Protein AF-A0A3D6DFS8-F1 (afdb_monomer_lite)

Secondary structure (DSSP, 8-state):
----S----HHHHHHHHHTTSTTPPPPPPEEEEEE-S--HHHHHHTTTSEEE-TT-EEEEEEETTEEEEEEEESSEEETTEEESEEEEEEEESSS-EEEEEEEEEEEETTTEEEEEEEEEEEEETTTEEEEEEEE-SSS-EEEEEEEEEETTTEEEEEEEEEEEEETTEEEE--GGG---EEEETTEEEEEEE-

Foldseek 3Di:
DPDDDPDCDPVNVVVQVVQPPPPHDHDDKDKDKDFAQQFVVVCVVCVNQWTFGGGWMWMWTDDPQKIKIWTWTAWTGHHQKTFRIKIKIWMDGPFWTKIKIKTAFIQGPPFGTWGIKIWIKTGHPADWMKIWIWTRGQKTWTWIWIWDADPQRKIKIWTPWIWTDHDPDIDIDDSVPTWIWIDHDPDPVRTDID

Structure (mmCIF, N/CA/C/O backbone):
data_AF-A0A3D6DFS8-F1
#
_entry.id   AF-A0A3D6DFS8-F1
#
loop_
_atom_site.group_PDB
_atom_site.id
_atom_site.type_symbol
_atom_site.label_atom_id
_atom_site.label_alt_id
_atom_site.label_comp_id
_atom_site.label_asym_id
_atom_site.label_entity_id
_atom_site.label_seq_id
_atom_site.pdbx_PDB_ins_code
_atom_site.Cartn_x
_atom_site.Cartn_y
_atom_site.Cartn_z
_atom_site.occupancy
_atom_site.B_iso_or_equiv
_atom_site.auth_seq_id
_atom_site.auth_comp_id
_atom_site.auth_asym_id
_atom_site.auth_atom_id
_atom_site.pdbx_PDB_model_num
ATOM 1 N N . ALA A 1 1 ? -21.427 13.107 -18.248 1.00 34.62 1 ALA A N 1
ATOM 2 C CA . ALA A 1 1 ? -21.384 12.404 -16.955 1.00 34.62 1 ALA A CA 1
ATOM 3 C C . ALA A 1 1 ? -22.633 12.785 -16.174 1.00 34.62 1 ALA A C 1
ATOM 5 O O . ALA A 1 1 ? -22.788 13.953 -15.845 1.00 34.62 1 ALA A O 1
ATOM 6 N N . LEU A 1 2 ? -23.563 11.851 -15.970 1.00 22.78 2 LEU A N 1
ATOM 7 C CA . LEU A 1 2 ? -24.643 12.029 -14.998 1.00 22.78 2 LEU A CA 1
ATOM 8 C C . LEU A 1 2 ? -24.095 11.509 -13.673 1.00 22.78 2 LEU A C 1
ATOM 10 O O . LEU A 1 2 ? -23.904 10.311 -13.496 1.00 22.78 2 LEU A O 1
ATOM 14 N N . VAL A 1 3 ? -23.721 12.449 -12.813 1.00 27.77 3 VAL A N 1
ATOM 15 C CA . VAL A 1 3 ? -23.201 12.193 -11.474 1.00 27.77 3 VAL A CA 1
ATOM 16 C C . VAL A 1 3 ? -24.408 12.003 -10.562 1.00 27.77 3 VAL A C 1
ATOM 18 O O . VAL A 1 3 ? -25.185 12.935 -10.380 1.00 27.77 3 VAL A O 1
ATOM 21 N N . SER A 1 4 ? -24.577 10.816 -9.986 1.00 30.09 4 SER A N 1
ATOM 22 C CA . SER A 1 4 ? -25.431 10.639 -8.810 1.00 30.09 4 SER A CA 1
ATOM 23 C C . SER A 1 4 ? -24.622 9.952 -7.719 1.00 30.09 4 SER A C 1
ATOM 25 O O . SER A 1 4 ? -24.627 8.734 -7.570 1.00 30.09 4 SER A O 1
ATOM 27 N N . GLY A 1 5 ? -23.880 10.768 -6.987 1.00 32.84 5 GLY A N 1
ATOM 28 C CA . GLY A 1 5 ? -23.214 10.417 -5.746 1.00 32.84 5 GLY A CA 1
ATOM 29 C C . GLY A 1 5 ? -23.020 11.721 -4.995 1.00 32.84 5 GLY A C 1
ATOM 30 O O . GLY A 1 5 ? -22.496 12.681 -5.561 1.00 32.84 5 GLY A O 1
ATOM 31 N N . GLU A 1 6 ? -23.535 11.802 -3.774 1.00 30.48 6 GLU A N 1
ATOM 32 C CA . GLU A 1 6 ? -23.344 12.976 -2.931 1.00 30.48 6 GLU A CA 1
ATOM 33 C C . GLU A 1 6 ? -21.838 13.089 -2.649 1.00 30.48 6 GLU A C 1
ATOM 35 O O . GLU A 1 6 ? -21.235 12.181 -2.075 1.00 30.48 6 GLU A O 1
ATOM 40 N N . ILE A 1 7 ? -21.198 14.161 -3.125 1.00 38.09 7 ILE A N 1
ATOM 41 C CA . ILE A 1 7 ? -19.806 14.456 -2.773 1.00 38.09 7 ILE A CA 1
ATOM 42 C C . ILE A 1 7 ? -19.775 14.577 -1.249 1.00 38.09 7 ILE A C 1
ATOM 44 O O . ILE A 1 7 ? -20.514 15.391 -0.694 1.00 38.09 7 ILE A O 1
ATOM 48 N N . ILE A 1 8 ? -18.955 13.770 -0.568 1.00 44.50 8 ILE A N 1
ATOM 49 C CA . ILE A 1 8 ? -18.779 13.878 0.884 1.00 44.50 8 ILE A CA 1
ATOM 50 C C . ILE A 1 8 ? -18.169 15.253 1.159 1.00 44.50 8 ILE A C 1
ATOM 52 O O . ILE A 1 8 ? -16.975 15.479 0.981 1.00 44.50 8 ILE A O 1
ATOM 56 N N . THR A 1 9 ? -19.011 16.201 1.550 1.00 43.81 9 THR A N 1
ATOM 57 C CA . THR A 1 9 ? -18.589 17.551 1.903 1.00 43.81 9 THR A CA 1
ATOM 58 C C . THR A 1 9 ? -18.006 17.565 3.314 1.00 43.81 9 THR A C 1
ATOM 60 O O . THR A 1 9 ? -18.301 16.711 4.155 1.00 43.81 9 THR A O 1
ATOM 63 N N . GLU A 1 10 ? -17.235 18.606 3.628 1.00 42.94 10 GLU A N 1
ATOM 64 C CA . GLU A 1 10 ? -16.769 18.871 4.995 1.00 42.94 10 GLU A CA 1
ATOM 65 C C . GLU A 1 10 ? -17.942 18.949 5.997 1.00 42.94 10 GLU A C 1
ATOM 67 O O . GLU A 1 10 ? -17.813 18.562 7.159 1.00 42.94 10 GLU A O 1
ATOM 72 N N . SER A 1 11 ? -19.121 19.391 5.543 1.00 48.00 11 SER A N 1
ATOM 73 C CA . SER A 1 11 ? -20.344 19.409 6.349 1.00 48.00 11 SER A CA 1
ATOM 74 C C . SER A 1 11 ? -20.909 18.008 6.609 1.00 48.00 11 SER A C 1
ATOM 76 O O . SER A 1 11 ? -21.358 17.747 7.726 1.00 48.00 11 SER A O 1
ATOM 78 N N . THR A 1 12 ? -20.838 17.087 5.645 1.00 47.00 12 THR A N 1
ATOM 79 C CA . THR A 1 12 ? -21.205 15.672 5.829 1.00 47.00 12 THR A CA 1
ATOM 80 C C . THR A 1 12 ? -20.237 14.973 6.785 1.00 47.00 12 THR A C 1
ATOM 82 O O . THR A 1 12 ? -20.675 14.335 7.742 1.00 47.00 12 THR A O 1
ATOM 85 N N . ALA A 1 13 ? -18.929 15.203 6.633 1.00 48.38 13 ALA A N 1
ATOM 86 C CA . ALA A 1 13 ? -17.912 14.683 7.548 1.00 48.38 13 ALA A CA 1
ATOM 87 C C . ALA A 1 13 ? -18.080 15.216 8.988 1.00 48.38 13 ALA A C 1
ATOM 89 O O . ALA A 1 13 ? -17.961 14.460 9.955 1.00 48.38 13 ALA A O 1
ATOM 90 N N . LYS A 1 14 ? -18.415 16.506 9.156 1.00 51.50 14 LYS A N 1
ATOM 91 C CA . LYS A 1 14 ? -18.719 17.099 10.473 1.00 51.50 14 LYS A CA 1
ATOM 92 C C . LYS A 1 14 ? -19.973 16.501 11.108 1.00 51.50 14 LYS A C 1
ATOM 94 O O . LYS A 1 14 ? -19.965 16.262 12.311 1.00 51.50 14 LYS A O 1
ATOM 99 N N . LYS A 1 15 ? -21.022 16.214 10.329 1.00 51.78 15 LYS A N 1
ATOM 100 C CA . LYS A 1 15 ? -22.233 15.537 10.830 1.00 51.78 15 LYS A CA 1
ATOM 101 C C . LYS A 1 15 ? -21.940 14.116 11.311 1.00 51.78 15 LYS A C 1
ATOM 103 O O . LYS A 1 15 ? -22.442 13.734 12.361 1.00 51.78 15 LYS A O 1
ATOM 108 N N . TRP A 1 16 ? -21.096 13.367 10.601 1.00 51.28 16 TRP A N 1
ATOM 109 C CA . TRP A 1 16 ? -20.681 12.026 11.031 1.00 51.28 16 TRP A CA 1
ATOM 110 C C . TRP A 1 16 ? -19.881 12.057 12.337 1.00 51.28 16 TRP A C 1
ATOM 112 O O . TRP A 1 16 ? -20.141 11.253 13.226 1.00 51.28 16 TRP A O 1
ATOM 122 N N . ARG A 1 17 ? -18.979 13.035 12.501 1.00 52.38 17 ARG A N 1
ATOM 123 C CA . ARG A 1 17 ? -18.252 13.246 13.768 1.00 52.38 17 ARG A CA 1
ATOM 124 C C . ARG A 1 17 ? -19.172 13.699 14.907 1.00 52.38 17 ARG A C 1
ATOM 126 O O . ARG A 1 17 ? -19.013 13.249 16.034 1.00 52.38 17 ARG A O 1
ATOM 133 N N . ALA A 1 18 ? -20.154 14.555 14.624 1.00 52.38 18 ALA A N 1
ATOM 134 C CA . ALA A 1 18 ? -21.118 15.037 15.616 1.00 52.38 18 ALA A CA 1
ATOM 135 C C . ALA A 1 18 ? -22.146 13.966 16.044 1.00 52.38 18 ALA A C 1
ATOM 137 O O . ALA A 1 18 ? -22.690 14.046 17.142 1.00 52.38 18 ALA A O 1
ATOM 138 N N . GLY A 1 19 ? -22.389 12.952 15.205 1.00 45.00 19 GLY A N 1
ATOM 139 C CA . GLY A 1 19 ? -23.276 11.819 15.486 1.00 45.00 19 GLY A CA 1
ATOM 140 C C . GLY A 1 19 ? -22.724 10.788 16.477 1.00 45.00 19 GLY A C 1
ATOM 141 O O . GLY A 1 19 ? -23.438 9.859 16.827 1.00 45.00 19 GLY A O 1
ATOM 142 N N . GLN A 1 20 ? -21.491 10.939 16.976 1.00 48.28 20 GLN A N 1
ATOM 143 C CA . GLN A 1 20 ? -20.936 10.064 18.023 1.00 48.28 20 GLN A CA 1
ATOM 144 C C . GLN A 1 20 ? -21.494 10.344 19.435 1.00 48.28 20 GLN A C 1
ATOM 146 O O . GLN A 1 20 ? -21.078 9.705 20.401 1.00 48.28 20 GLN A O 1
ATOM 151 N N . ALA A 1 21 ? -22.458 11.259 19.582 1.00 43.84 21 ALA A N 1
ATOM 152 C CA . ALA A 1 21 ? -23.229 11.377 20.814 1.00 43.84 21 ALA A CA 1
ATOM 153 C C . ALA A 1 21 ? -24.128 10.137 20.991 1.00 43.84 21 ALA A C 1
ATOM 155 O O . ALA A 1 21 ? -24.941 9.806 20.127 1.00 43.84 21 ALA A O 1
ATOM 156 N N . VAL A 1 22 ? -23.941 9.449 22.120 1.00 44.16 22 VAL A N 1
ATOM 157 C CA . VAL A 1 22 ? -24.593 8.193 22.526 1.00 44.16 22 VAL A CA 1
ATOM 158 C C . VAL A 1 22 ? -26.083 8.171 22.150 1.00 44.16 22 VAL A C 1
ATOM 160 O O . VAL A 1 22 ? -26.881 8.913 22.717 1.00 44.16 22 VAL A O 1
ATOM 163 N N . GLY A 1 23 ? -26.447 7.301 21.200 1.00 43.88 23 GLY A N 1
ATOM 164 C CA . GLY A 1 23 ? -27.837 7.027 20.805 1.00 43.88 23 GLY A CA 1
ATOM 165 C C . GLY A 1 23 ? -28.210 7.343 19.351 1.00 43.88 23 GLY A C 1
ATOM 166 O O . GLY A 1 23 ? -29.325 7.019 18.947 1.00 43.88 23 GLY A O 1
ATOM 167 N N . ALA A 1 24 ? -27.323 7.930 18.544 1.00 46.00 24 ALA A N 1
ATOM 168 C CA . ALA A 1 24 ? -27.599 8.138 17.123 1.00 46.00 24 ALA A CA 1
ATOM 169 C C . ALA A 1 24 ? -27.434 6.833 16.324 1.00 46.00 24 ALA A C 1
ATOM 171 O O . ALA A 1 24 ? -26.449 6.110 16.487 1.00 46.00 24 ALA A O 1
ATOM 172 N N . HIS A 1 25 ? -28.399 6.536 15.448 1.00 50.16 25 HIS A N 1
ATOM 173 C CA . HIS A 1 25 ? -28.273 5.482 14.443 1.00 50.16 25 HIS A CA 1
ATOM 174 C C . HIS A 1 25 ? -26.934 5.641 13.709 1.00 50.16 25 HIS A C 1
ATOM 176 O O . HIS A 1 25 ? -26.602 6.746 13.273 1.00 50.16 25 HIS A O 1
ATOM 182 N N . GLY A 1 26 ? -26.157 4.555 13.609 1.00 55.47 26 GLY A N 1
ATOM 183 C CA . GLY A 1 26 ? -24.920 4.547 12.826 1.00 55.47 26 GLY A CA 1
ATOM 184 C C . GLY A 1 26 ? -25.172 5.036 11.392 1.00 55.47 26 GLY A C 1
ATOM 185 O O . GLY A 1 26 ? -26.329 5.057 10.958 1.00 55.47 26 GLY A O 1
ATOM 186 N N . PRO A 1 27 ? -24.125 5.460 10.659 1.00 62.75 27 PRO A N 1
ATOM 187 C CA . PRO A 1 27 ? -24.297 5.936 9.291 1.00 62.75 27 PRO A CA 1
ATOM 188 C C . PRO A 1 27 ? -25.122 4.922 8.491 1.00 62.75 27 PRO A C 1
ATOM 190 O O . PRO A 1 27 ? -24.890 3.719 8.601 1.00 62.75 27 PRO A O 1
ATOM 193 N N . SER A 1 28 ? -26.120 5.390 7.738 1.00 76.94 28 SER A N 1
ATOM 194 C CA . SER A 1 28 ? -26.949 4.495 6.931 1.00 76.94 28 SER A CA 1
ATOM 195 C C . SER A 1 28 ? -26.095 3.740 5.917 1.00 76.94 28 SER A C 1
ATOM 197 O O . SER A 1 28 ? -25.009 4.178 5.534 1.00 76.94 28 SER A O 1
ATOM 199 N N . ASP A 1 29 ? -26.588 2.592 5.471 1.00 88.38 29 ASP A N 1
ATOM 200 C CA . ASP A 1 29 ? -25.929 1.821 4.428 1.00 88.38 29 ASP A CA 1
ATOM 201 C C . ASP A 1 29 ? -25.828 2.630 3.130 1.00 88.38 29 ASP A C 1
ATOM 203 O O . ASP A 1 29 ? -26.817 3.184 2.645 1.00 88.38 29 ASP A O 1
ATOM 207 N N . TRP A 1 30 ? -24.633 2.680 2.541 1.00 87.69 30 TRP A N 1
ATOM 208 C CA . TRP A 1 30 ? -24.397 3.389 1.283 1.00 87.69 30 TRP A CA 1
ATOM 209 C C . TRP A 1 30 ? -23.356 2.695 0.406 1.00 87.69 30 TRP A C 1
ATOM 211 O O . TRP A 1 30 ? -22.568 1.863 0.859 1.00 87.69 30 TRP A O 1
ATOM 221 N N . THR A 1 31 ? -23.382 2.994 -0.888 1.00 88.75 31 THR A N 1
ATOM 222 C CA . THR A 1 31 ? -22.384 2.522 -1.850 1.00 88.75 31 THR A CA 1
ATOM 223 C C . THR A 1 31 ? -22.006 3.675 -2.758 1.00 88.75 31 THR A C 1
ATOM 225 O O . THR A 1 31 ? -22.879 4.305 -3.350 1.00 88.75 31 THR A O 1
ATOM 228 N N . ALA A 1 32 ? -20.711 3.937 -2.861 1.00 87.88 32 ALA A N 1
ATOM 229 C CA . ALA A 1 32 ? -20.134 4.834 -3.840 1.00 87.88 32 ALA A CA 1
ATOM 230 C C . ALA A 1 32 ? -19.399 3.976 -4.870 1.00 87.88 32 ALA A C 1
ATOM 232 O O . ALA A 1 32 ? -18.573 3.143 -4.504 1.00 87.88 32 ALA A O 1
ATOM 233 N N . ASN A 1 33 ? -19.741 4.137 -6.143 1.00 90.00 33 ASN A N 1
ATOM 234 C CA . ASN A 1 33 ? -19.192 3.338 -7.228 1.00 90.00 33 ASN A CA 1
ATOM 235 C C . ASN A 1 33 ? -18.889 4.264 -8.408 1.00 90.00 33 ASN A C 1
ATOM 237 O O . ASN A 1 33 ? -19.774 4.955 -8.917 1.00 90.00 33 ASN A O 1
ATOM 241 N N . PHE A 1 34 ? -17.624 4.294 -8.805 1.00 86.00 34 PHE A N 1
ATOM 242 C CA . PHE A 1 34 ? -17.094 5.159 -9.840 1.00 86.00 34 PHE A CA 1
ATOM 243 C C . PHE A 1 34 ? -16.371 4.309 -10.870 1.00 86.00 34 PHE A C 1
ATOM 245 O O . PHE A 1 34 ? -15.578 3.440 -10.530 1.00 86.00 34 PHE A O 1
ATOM 252 N N . THR A 1 35 ? -16.627 4.577 -12.145 1.00 88.25 35 THR A N 1
ATOM 253 C CA . THR A 1 35 ? -15.888 3.960 -13.246 1.00 88.25 35 THR A CA 1
ATOM 254 C C . THR A 1 35 ? -15.415 5.053 -14.185 1.00 88.25 35 THR A C 1
ATOM 256 O O . THR A 1 35 ? -16.195 5.913 -14.602 1.00 88.25 35 THR A O 1
ATOM 259 N N . VAL A 1 36 ? -14.135 5.021 -14.524 1.00 84.75 36 VAL A N 1
ATOM 260 C CA . VAL A 1 36 ? -13.505 5.955 -15.449 1.00 84.75 36 VAL A CA 1
ATOM 261 C C . VAL A 1 36 ? -13.811 5.493 -16.859 1.00 84.75 36 VAL A C 1
ATOM 263 O O . VAL A 1 36 ? -13.365 4.439 -17.293 1.00 84.75 36 VAL A O 1
ATOM 266 N N . TRP A 1 37 ? -14.608 6.262 -17.592 1.00 79.06 37 TRP A N 1
ATOM 267 C CA . TRP A 1 37 ? -14.936 5.923 -18.982 1.00 79.06 37 TRP A CA 1
ATOM 268 C C . TRP A 1 37 ? -13.935 6.542 -19.959 1.00 79.06 37 TRP A C 1
ATOM 270 O O . TRP A 1 37 ? -13.667 5.977 -21.014 1.00 79.06 37 TRP A O 1
ATOM 280 N N . ARG A 1 38 ? -13.384 7.701 -19.588 1.00 78.50 38 ARG A N 1
ATOM 281 C CA . ARG A 1 38 ? -12.335 8.464 -20.274 1.00 78.50 38 ARG A CA 1
ATOM 282 C C . ARG A 1 38 ? -11.526 9.215 -19.219 1.00 78.50 38 ARG A C 1
ATOM 284 O O . ARG A 1 38 ? -12.115 9.649 -18.229 1.00 78.50 38 ARG A O 1
ATOM 291 N N . ASP A 1 39 ? -10.227 9.382 -19.441 1.00 71.88 39 ASP A N 1
ATOM 292 C CA . ASP A 1 39 ? -9.307 9.986 -18.464 1.00 71.88 39 ASP A CA 1
ATOM 293 C C . ASP A 1 39 ? -8.764 11.364 -18.867 1.00 71.88 39 ASP A C 1
ATOM 295 O O . ASP A 1 39 ? -7.971 11.968 -18.145 1.00 71.88 39 ASP A O 1
ATOM 299 N N . ASP A 1 40 ? -9.259 11.899 -19.983 1.00 67.19 40 ASP A N 1
ATOM 300 C CA . ASP A 1 40 ? -8.720 13.092 -20.626 1.00 67.19 40 ASP A CA 1
ATOM 301 C C . ASP A 1 40 ? -8.801 14.348 -19.753 1.00 67.19 40 ASP A C 1
ATOM 303 O O . ASP A 1 40 ? -8.064 15.301 -19.980 1.00 67.19 40 ASP A O 1
ATOM 307 N N . LEU A 1 41 ? -9.681 14.379 -18.751 1.00 65.62 41 LEU A N 1
ATOM 308 C CA . LEU A 1 41 ? -9.728 15.467 -17.775 1.00 65.62 41 LEU A CA 1
ATOM 309 C C . LEU A 1 41 ? -8.633 15.346 -16.712 1.00 65.62 41 LEU A C 1
ATOM 311 O O . LEU A 1 41 ? -8.005 16.352 -16.391 1.00 65.62 41 LEU A O 1
ATOM 315 N N . LEU A 1 42 ? -8.396 14.145 -16.176 1.00 70.88 42 LEU A N 1
ATOM 316 C CA . LEU A 1 42 ? -7.394 13.934 -15.130 1.00 70.88 42 LEU A CA 1
ATOM 317 C C . LEU A 1 42 ? -5.995 14.228 -15.676 1.00 70.88 42 LEU A C 1
ATOM 319 O O . LEU A 1 42 ? -5.251 14.987 -15.061 1.00 70.88 42 LEU A O 1
ATOM 323 N N . GLU A 1 43 ? -5.697 13.709 -16.867 1.00 70.50 43 GLU A N 1
ATOM 324 C CA . GLU A 1 43 ? -4.432 13.944 -17.562 1.00 70.50 43 GLU A CA 1
ATOM 325 C C . GLU A 1 43 ? -4.200 15.440 -17.844 1.00 70.50 43 GLU A C 1
ATOM 327 O O . GLU A 1 43 ? -3.107 15.969 -17.639 1.00 70.50 43 GLU A O 1
ATOM 332 N N . ARG A 1 44 ? -5.245 16.167 -18.264 1.00 71.69 44 ARG A N 1
ATOM 333 C CA . ARG A 1 44 ? -5.147 17.611 -18.533 1.00 71.69 44 ARG A CA 1
ATOM 334 C C . ARG A 1 44 ? -4.898 18.428 -17.273 1.00 71.69 44 ARG A C 1
ATOM 336 O O . ARG A 1 44 ? -4.051 19.315 -17.295 1.00 71.69 44 ARG A O 1
ATOM 343 N N . TYR A 1 45 ? -5.630 18.163 -16.190 1.00 77.69 45 TYR A N 1
ATOM 344 C CA . TYR A 1 45 ? -5.448 18.898 -14.933 1.00 77.69 45 TYR A CA 1
ATOM 345 C C . TYR A 1 45 ? -4.109 18.580 -14.267 1.00 77.69 45 TYR A C 1
ATOM 347 O O . TYR A 1 45 ? -3.528 19.450 -13.617 1.00 77.69 45 TYR A O 1
ATOM 355 N N . SER A 1 46 ? -3.605 17.360 -14.449 1.00 78.25 46 SER A N 1
ATOM 356 C CA . SER A 1 46 ? -2.317 16.939 -13.908 1.00 78.25 46 SER A CA 1
ATOM 357 C C . SER A 1 46 ? -1.121 17.389 -14.753 1.00 78.25 46 SER A C 1
ATOM 359 O O . SER A 1 46 ? 0.010 17.147 -14.348 1.00 78.25 46 SER A O 1
ATOM 361 N N . HIS A 1 47 ? -1.327 18.046 -15.902 1.00 82.31 47 HIS A N 1
ATOM 362 C CA . HIS A 1 47 ? -0.264 18.355 -16.872 1.00 82.31 47 HIS A CA 1
ATOM 363 C C . HIS A 1 47 ? 0.526 17.099 -17.287 1.00 82.31 47 HIS A C 1
ATOM 365 O O . HIS A 1 47 ? 1.758 17.100 -17.304 1.00 82.31 47 HIS A O 1
ATOM 371 N N . SER A 1 48 ? -0.197 16.010 -17.574 1.00 77.94 48 SER A N 1
ATOM 372 C CA . SER A 1 48 ? 0.348 14.691 -17.928 1.00 77.94 48 SER A CA 1
ATOM 373 C C . SER A 1 48 ? 1.227 14.049 -16.848 1.00 77.94 48 SER A C 1
ATOM 375 O O . SER A 1 48 ? 1.906 13.066 -17.126 1.00 77.94 48 SER A O 1
ATOM 377 N N . GLN A 1 49 ? 1.207 14.562 -15.614 1.00 82.56 49 GLN A N 1
ATOM 378 C CA . GLN A 1 49 ? 1.903 13.930 -14.494 1.00 82.56 49 GLN A CA 1
ATOM 379 C C . GLN A 1 49 ? 1.126 12.726 -13.975 1.00 82.56 49 GLN A C 1
ATOM 381 O O . GLN A 1 49 ? 1.736 11.742 -13.571 1.00 82.56 49 GLN A O 1
ATOM 386 N N . TRP A 1 50 ? -0.209 12.806 -13.965 1.00 86.19 50 TRP A N 1
ATOM 387 C CA . TRP A 1 50 ? -1.080 11.777 -13.403 1.00 86.19 50 TRP A CA 1
ATOM 388 C C . TRP A 1 50 ? -2.161 11.360 -14.394 1.00 86.19 50 TRP A C 1
ATOM 390 O O . TRP A 1 50 ? -2.881 12.212 -14.923 1.00 86.19 50 TRP A O 1
ATOM 400 N N . SER A 1 51 ? -2.332 10.060 -14.592 1.00 85.19 51 SER A N 1
ATOM 401 C CA . SER A 1 51 ? -3.451 9.518 -15.358 1.00 85.19 51 SER A CA 1
ATOM 402 C C . SER A 1 51 ? -3.880 8.151 -14.828 1.00 85.19 51 SER A C 1
ATOM 404 O O . SER A 1 51 ? -3.095 7.425 -14.215 1.00 85.19 51 SER A O 1
ATOM 406 N N . ILE A 1 52 ? -5.158 7.825 -15.033 1.00 87.12 52 ILE A N 1
ATOM 407 C CA . ILE A 1 52 ? -5.707 6.489 -14.799 1.00 87.12 52 ILE A CA 1
ATOM 408 C C . ILE A 1 52 ? -6.526 6.104 -16.016 1.00 87.12 52 ILE A C 1
ATOM 410 O O . ILE A 1 52 ? -7.426 6.843 -16.394 1.00 87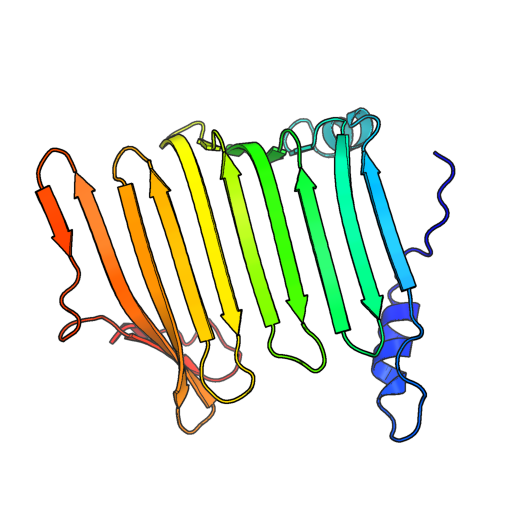.12 52 ILE A O 1
ATOM 414 N N . GLY A 1 53 ? -6.249 4.968 -16.637 1.00 84.94 53 GLY A N 1
ATOM 415 C CA . GLY A 1 53 ? -6.896 4.648 -17.901 1.00 84.94 53 GLY A CA 1
ATOM 416 C C . GLY A 1 53 ? -8.389 4.353 -17.785 1.00 84.94 53 GLY A C 1
ATOM 417 O O . GLY A 1 53 ? -8.956 4.105 -16.712 1.00 84.94 53 GLY A O 1
ATOM 418 N N . SER A 1 54 ? -9.045 4.367 -18.943 1.00 84.88 54 SER A N 1
ATOM 419 C CA . SER A 1 54 ? -10.442 3.959 -19.072 1.00 84.88 54 SER A CA 1
ATOM 420 C C . SER A 1 54 ? -10.646 2.520 -18.597 1.00 84.88 54 SER A C 1
ATOM 422 O O . SER A 1 54 ? -9.861 1.637 -18.933 1.00 84.88 54 SER A O 1
ATOM 424 N N . GLY A 1 55 ? -11.741 2.273 -17.888 1.00 83.88 55 GLY A N 1
ATOM 425 C CA . GLY A 1 55 ? -12.028 0.999 -17.237 1.00 83.88 55 GLY A CA 1
ATOM 426 C C . GLY A 1 55 ? -11.588 0.955 -15.775 1.00 83.88 55 GLY A C 1
ATOM 427 O O . GLY A 1 55 ? -12.034 0.060 -15.065 1.00 83.88 55 GLY A O 1
ATOM 428 N N . SER A 1 56 ? -10.802 1.936 -15.307 1.00 89.44 56 SER A N 1
ATOM 429 C CA . SER A 1 56 ? -10.481 2.067 -13.883 1.00 89.44 56 SER A CA 1
ATOM 430 C C . SER A 1 56 ? -11.750 2.222 -13.044 1.00 89.44 56 SER A C 1
ATOM 432 O O . SER A 1 56 ? -12.700 2.899 -13.447 1.00 89.44 56 SER A O 1
ATOM 434 N N . HIS A 1 57 ? -11.764 1.615 -11.868 1.00 91.50 57 HIS A N 1
ATOM 435 C CA . HIS A 1 57 ? -12.935 1.452 -11.031 1.00 91.50 57 HIS A CA 1
ATOM 436 C C . HIS A 1 57 ? -12.606 1.724 -9.564 1.00 91.50 57 HIS A C 1
ATOM 438 O O . HIS A 1 57 ? -11.580 1.289 -9.053 1.00 91.50 57 HIS A O 1
ATOM 444 N N . VAL A 1 58 ? -13.495 2.434 -8.877 1.00 90.44 58 VAL A N 1
ATOM 445 C CA . VAL A 1 58 ? -13.413 2.663 -7.435 1.00 90.44 58 VAL A CA 1
ATOM 446 C C . VAL A 1 58 ? -14.766 2.363 -6.824 1.00 90.44 58 VAL A C 1
ATOM 448 O O . VAL A 1 58 ? -15.772 2.969 -7.190 1.00 90.44 58 VAL A O 1
ATOM 451 N N . GLU A 1 59 ? -14.784 1.467 -5.852 1.00 91.31 59 GLU A N 1
ATOM 452 C CA . GLU A 1 59 ? -15.964 1.122 -5.086 1.00 91.31 59 GLU A CA 1
ATOM 453 C C . GLU A 1 59 ? -15.684 1.264 -3.595 1.00 91.31 59 GLU A C 1
ATOM 455 O O . GLU A 1 59 ? -14.666 0.801 -3.089 1.00 91.31 59 GLU A O 1
ATOM 460 N N . VAL A 1 60 ? -16.617 1.884 -2.880 1.00 91.31 60 VAL A N 1
ATOM 461 C CA . VAL A 1 60 ? -16.635 1.918 -1.422 1.00 91.31 60 VAL A CA 1
ATOM 462 C C . VAL A 1 60 ? -18.050 1.605 -0.959 1.00 91.31 60 VAL A C 1
ATOM 464 O O . VAL A 1 60 ? -19.025 2.183 -1.445 1.00 91.31 60 VAL A O 1
ATOM 467 N N . LYS A 1 61 ? -18.185 0.674 -0.023 1.00 89.44 61 LYS A N 1
ATOM 468 C CA . LYS A 1 61 ? -19.462 0.261 0.558 1.00 89.44 61 LYS A CA 1
ATOM 469 C C . LYS A 1 61 ? -19.388 0.434 2.061 1.00 89.44 61 LYS A C 1
ATOM 471 O O . LYS A 1 61 ? -18.410 0.020 2.667 1.00 89.44 61 LYS A O 1
ATOM 476 N N . HIS A 1 62 ? -20.443 0.989 2.639 1.00 88.38 62 HIS A N 1
ATOM 477 C CA . HIS A 1 62 ? -20.683 0.961 4.073 1.00 88.38 62 HIS A CA 1
ATOM 478 C C . HIS A 1 62 ? -21.920 0.109 4.354 1.00 88.38 62 HIS A C 1
ATOM 480 O O . HIS A 1 62 ? -22.990 0.395 3.804 1.00 88.38 62 HIS A O 1
ATOM 486 N N . ARG A 1 63 ? -21.777 -0.949 5.153 1.00 86.81 63 ARG A N 1
ATOM 487 C CA . ARG A 1 63 ? -22.861 -1.858 5.550 1.00 86.81 63 ARG A CA 1
ATOM 488 C C . ARG A 1 63 ? -22.740 -2.182 7.026 1.00 86.81 63 ARG A C 1
ATOM 490 O O . ARG A 1 63 ? -21.695 -2.656 7.453 1.00 86.81 63 ARG A O 1
ATOM 497 N N . ASP A 1 64 ? -23.781 -1.911 7.805 1.00 86.06 64 ASP A N 1
ATOM 498 C CA . ASP A 1 64 ? -23.853 -2.299 9.221 1.00 86.06 64 ASP A CA 1
ATOM 499 C C . ASP A 1 64 ? -22.662 -1.832 10.092 1.00 86.06 64 ASP A C 1
ATOM 501 O O . ASP A 1 64 ? -22.329 -2.452 11.108 1.00 86.06 64 ASP A O 1
ATOM 505 N N . GLY A 1 65 ? -22.029 -0.705 9.750 1.00 82.06 65 GLY A N 1
ATOM 506 C CA . GLY A 1 65 ? -20.849 -0.182 10.453 1.00 82.06 65 GLY A CA 1
ATOM 507 C C . GLY A 1 65 ? -19.505 -0.707 9.940 1.00 82.06 65 GLY A C 1
ATOM 508 O O . GLY A 1 65 ? -18.477 -0.359 10.514 1.00 82.06 65 GLY A O 1
ATOM 509 N N . GLU A 1 66 ? -19.506 -1.519 8.884 1.00 85.69 66 GLU A N 1
ATOM 510 C CA . GLU A 1 66 ? -18.314 -1.955 8.159 1.00 85.69 66 GLU A CA 1
ATOM 511 C C . GLU A 1 66 ? -18.134 -1.161 6.874 1.00 85.69 66 GLU A C 1
ATOM 513 O O . GLU A 1 66 ? -19.094 -0.930 6.137 1.00 85.69 66 GLU A O 1
ATOM 518 N N . VAL A 1 67 ? -16.894 -0.782 6.576 1.00 89.25 67 VAL A N 1
ATOM 519 C CA . VAL A 1 67 ? -16.486 -0.206 5.296 1.00 89.25 67 VAL A CA 1
ATOM 520 C C . VAL A 1 67 ? -15.692 -1.250 4.526 1.00 89.25 67 VAL A C 1
ATOM 522 O O . VAL A 1 67 ? -14.746 -1.817 5.058 1.00 89.25 67 VAL A O 1
ATOM 525 N N . THR A 1 68 ? -16.030 -1.469 3.258 1.00 90.75 68 THR A N 1
ATOM 526 C CA . THR A 1 68 ? -15.205 -2.224 2.304 1.00 90.75 68 THR A CA 1
ATOM 527 C C . THR A 1 68 ? -14.884 -1.337 1.114 1.00 90.75 68 THR A C 1
ATOM 529 O O . THR A 1 68 ? -15.775 -0.638 0.627 1.00 90.75 68 THR A O 1
ATOM 532 N N . PHE A 1 69 ? -13.659 -1.384 0.611 1.00 91.88 69 PHE A N 1
ATOM 533 C CA . PHE A 1 69 ? -13.242 -0.604 -0.546 1.00 91.88 69 PHE A CA 1
ATOM 534 C C . PHE A 1 69 ? -12.481 -1.455 -1.560 1.00 91.88 69 PHE A C 1
ATOM 536 O O . PHE A 1 69 ? -11.835 -2.439 -1.204 1.00 91.88 69 PHE A O 1
ATOM 543 N N . MET A 1 70 ? -12.556 -1.047 -2.823 1.00 94.00 70 MET A N 1
ATOM 544 C CA . MET A 1 70 ? -11.797 -1.601 -3.933 1.00 94.00 70 MET A CA 1
ATOM 545 C C . MET A 1 70 ? -11.443 -0.478 -4.905 1.00 94.00 70 MET A C 1
ATOM 547 O O . MET A 1 70 ? -12.310 0.273 -5.341 1.00 94.00 70 MET A O 1
ATOM 551 N N . LEU A 1 71 ? -10.169 -0.364 -5.241 1.00 93.06 71 LEU A N 1
ATOM 552 C CA . LEU A 1 71 ? -9.634 0.478 -6.295 1.00 93.06 71 LEU A CA 1
ATOM 553 C C . LEU A 1 71 ? -8.996 -0.469 -7.304 1.00 93.06 71 LEU A C 1
ATOM 555 O O . LEU A 1 71 ? -8.143 -1.257 -6.927 1.00 93.06 71 LEU A O 1
ATOM 559 N N . ASP A 1 72 ? -9.403 -0.401 -8.560 1.00 92.62 72 ASP A N 1
ATOM 560 C CA . ASP A 1 72 ? -8.844 -1.174 -9.666 1.00 92.62 72 ASP A CA 1
ATOM 561 C C . ASP A 1 72 ? -8.489 -0.185 -10.780 1.00 92.62 72 ASP A C 1
ATOM 563 O O . ASP A 1 72 ? -9.372 0.370 -11.427 1.00 92.62 72 ASP A O 1
ATOM 567 N N . LEU A 1 73 ? -7.208 0.135 -10.936 1.00 91.69 73 LEU A N 1
ATOM 568 C CA . LEU A 1 73 ? -6.712 1.218 -11.786 1.00 91.69 73 LEU A CA 1
ATOM 569 C C . LEU A 1 73 ? -5.935 0.635 -12.967 1.00 91.69 73 LEU A C 1
ATOM 571 O O . LEU A 1 73 ? -4.987 -0.123 -12.762 1.00 91.69 73 LEU A O 1
ATOM 575 N N . ARG A 1 74 ? -6.336 0.988 -14.195 1.00 88.62 74 ARG A N 1
ATOM 576 C CA . ARG A 1 74 ? -5.847 0.351 -15.428 1.00 88.62 74 ARG A CA 1
ATOM 577 C C . ARG A 1 74 ? -5.700 1.329 -16.602 1.00 88.62 74 ARG A C 1
ATOM 579 O O . ARG A 1 74 ? -6.712 1.673 -17.216 1.00 88.62 74 ARG A O 1
ATOM 586 N N . PRO A 1 75 ? -4.476 1.706 -17.016 1.00 89.25 75 PRO A N 1
ATOM 587 C CA . PRO A 1 75 ? -3.232 1.787 -16.233 1.00 89.25 75 PRO A CA 1
ATOM 588 C C . PRO A 1 75 ? -3.223 2.927 -15.213 1.00 89.25 75 PRO A C 1
ATOM 590 O O . PRO A 1 75 ? -4.110 3.770 -15.241 1.00 89.25 75 PRO A O 1
ATOM 593 N N . LEU A 1 76 ? -2.211 2.970 -14.341 1.00 91.19 76 LEU A N 1
ATOM 594 C CA . LEU A 1 76 ? -1.914 4.088 -13.437 1.00 91.19 76 LEU A CA 1
ATOM 595 C C . LEU A 1 76 ? -0.585 4.743 -13.832 1.00 91.19 76 LEU A C 1
ATOM 597 O O . LEU A 1 76 ? 0.423 4.062 -14.001 1.00 91.19 76 LEU A O 1
ATOM 601 N N . HIS A 1 77 ? -0.566 6.068 -13.897 1.00 90.19 77 HIS A N 1
ATOM 602 C CA . HIS A 1 77 ? 0.642 6.871 -14.056 1.00 90.19 77 HIS A CA 1
ATOM 603 C C . HIS A 1 77 ? 0.663 7.963 -12.988 1.00 90.19 77 HIS A C 1
ATOM 605 O O . HIS A 1 77 ? -0.322 8.686 -12.833 1.00 90.19 77 HIS A O 1
ATOM 611 N N . VAL A 1 78 ? 1.763 8.060 -12.239 1.00 88.94 78 VAL A N 1
ATOM 612 C CA . VAL A 1 78 ? 1.980 9.063 -11.192 1.00 88.94 78 VAL A CA 1
ATOM 613 C C . VAL A 1 78 ? 3.445 9.499 -11.196 1.00 88.94 78 VAL A C 1
ATOM 615 O O . VAL A 1 78 ? 4.302 8.821 -10.629 1.00 88.94 78 VAL A O 1
ATOM 618 N N . GLY A 1 79 ? 3.728 10.654 -11.800 1.00 88.25 79 GLY A N 1
ATOM 619 C CA . GLY A 1 79 ? 5.087 11.191 -11.883 1.00 88.25 79 GL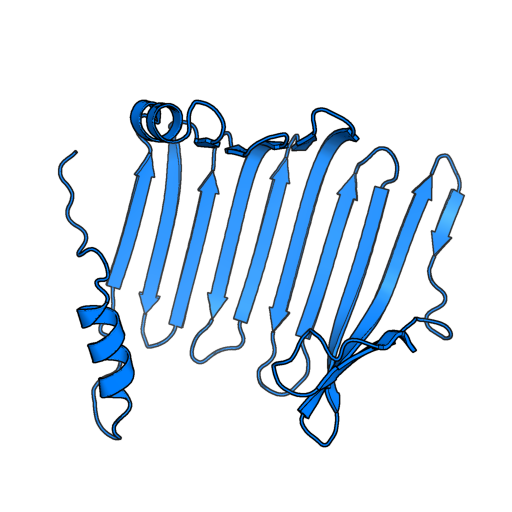Y A CA 1
ATOM 620 C C . GLY A 1 79 ? 6.005 10.225 -12.629 1.00 88.25 79 GLY A C 1
ATOM 621 O O . GLY A 1 79 ? 5.737 9.875 -13.769 1.00 88.25 79 GLY A O 1
ATOM 622 N N . ASP A 1 80 ? 7.060 9.754 -11.971 1.00 90.25 80 ASP A N 1
ATOM 623 C CA . ASP A 1 80 ? 8.019 8.810 -12.554 1.00 90.25 80 ASP A CA 1
ATOM 624 C C . ASP A 1 80 ? 7.560 7.344 -12.538 1.00 90.25 80 ASP A C 1
ATOM 626 O O . ASP A 1 80 ? 8.237 6.480 -13.100 1.00 90.25 80 ASP A O 1
ATOM 630 N N . VAL A 1 81 ? 6.422 7.046 -11.901 1.00 89.38 81 VAL A N 1
ATOM 631 C CA . VAL A 1 81 ? 5.915 5.681 -11.728 1.00 89.38 81 VAL A CA 1
ATOM 632 C C . VAL A 1 81 ? 4.765 5.400 -12.685 1.00 89.38 81 VAL A C 1
ATOM 634 O O . VAL A 1 81 ? 3.758 6.106 -12.711 1.00 89.38 81 VAL A O 1
ATOM 637 N N . MET A 1 82 ? 4.880 4.303 -13.425 1.00 92.50 82 MET A N 1
ATOM 638 C CA . MET A 1 82 ? 3.826 3.754 -14.274 1.00 92.50 82 MET A CA 1
ATOM 639 C C . MET A 1 82 ? 3.538 2.315 -13.859 1.00 92.50 82 MET A C 1
ATOM 641 O O . MET A 1 82 ? 4.463 1.530 -13.699 1.00 92.50 82 MET A O 1
ATOM 645 N N . ALA A 1 83 ? 2.272 1.944 -13.730 1.00 93.06 83 ALA A N 1
ATOM 646 C CA . ALA A 1 83 ? 1.846 0.572 -13.480 1.00 93.06 83 ALA A CA 1
ATOM 647 C C . ALA A 1 83 ? 0.743 0.193 -14.466 1.00 93.06 83 ALA A C 1
ATOM 649 O O . ALA A 1 83 ? -0.116 1.013 -14.805 1.00 93.06 83 ALA A O 1
ATOM 650 N N . HIS A 1 84 ? 0.767 -1.047 -14.947 1.00 92.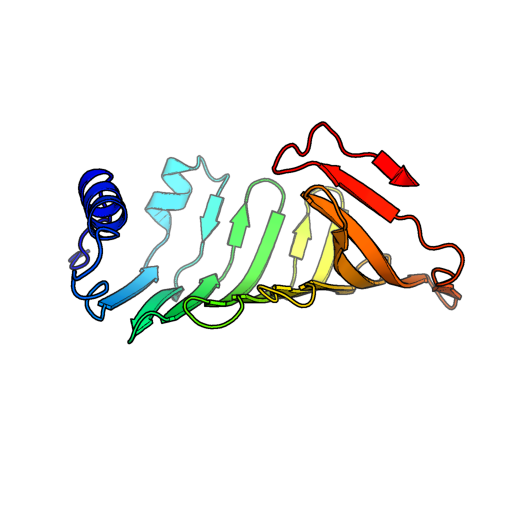56 84 HIS A N 1
ATOM 651 C CA . HIS A 1 84 ? -0.223 -1.502 -15.918 1.00 92.56 84 HIS A CA 1
ATOM 652 C C . HIS A 1 84 ? -1.562 -1.809 -15.250 1.00 92.56 84 HIS A C 1
ATOM 654 O O . HIS A 1 84 ? -2.585 -1.330 -15.731 1.00 92.56 84 HIS A O 1
ATOM 660 N N . ASN A 1 85 ? -1.558 -2.516 -14.121 1.00 91.38 85 ASN A N 1
ATOM 661 C CA . ASN A 1 85 ? -2.728 -2.633 -13.257 1.00 91.38 85 ASN A CA 1
ATOM 662 C C . ASN A 1 85 ? -2.329 -2.351 -11.813 1.00 91.38 85 ASN A C 1
ATOM 664 O O . ASN A 1 85 ? -1.254 -2.760 -11.379 1.00 91.38 85 ASN A O 1
ATOM 668 N N . VAL A 1 86 ? -3.213 -1.689 -11.068 1.00 93.06 86 VAL A N 1
ATOM 669 C CA . VAL A 1 86 ? -3.107 -1.531 -9.614 1.00 93.06 86 VAL A CA 1
ATOM 670 C C . VAL A 1 86 ? -4.446 -1.872 -8.988 1.00 93.06 86 VAL A C 1
ATOM 672 O O . VAL A 1 86 ? -5.440 -1.208 -9.256 1.00 93.06 86 VAL A O 1
ATOM 675 N N . THR A 1 87 ? -4.476 -2.887 -8.134 1.00 93.44 87 THR A N 1
ATOM 676 C CA . THR A 1 87 ? -5.648 -3.246 -7.336 1.00 93.44 87 THR A CA 1
ATOM 677 C C . THR A 1 87 ? -5.359 -2.994 -5.869 1.00 93.44 87 THR A C 1
ATOM 679 O O . THR A 1 87 ? -4.394 -3.527 -5.339 1.00 93.44 87 THR A O 1
ATOM 682 N N . ILE A 1 88 ? -6.200 -2.223 -5.191 1.00 92.44 88 ILE A N 1
ATOM 683 C CA . ILE A 1 88 ? -6.151 -2.032 -3.743 1.00 92.44 88 ILE A CA 1
ATOM 684 C C . ILE A 1 88 ? -7.524 -2.378 -3.194 1.00 92.44 88 ILE A C 1
ATOM 686 O O . ILE A 1 88 ? -8.510 -1.760 -3.578 1.00 92.44 88 ILE A O 1
ATOM 690 N N . ALA A 1 89 ? -7.606 -3.347 -2.297 1.00 90.88 89 ALA A N 1
ATOM 691 C CA . ALA A 1 89 ? -8.861 -3.743 -1.683 1.00 90.88 89 ALA A CA 1
ATOM 692 C C . ALA A 1 89 ? -8.689 -3.886 -0.181 1.00 90.88 89 ALA A C 1
ATOM 694 O O . ALA A 1 89 ? -7.622 -4.260 0.297 1.00 90.88 89 ALA A O 1
ATOM 695 N N . GLY A 1 90 ? -9.746 -3.609 0.564 1.00 88.12 90 GLY A N 1
ATOM 696 C CA . GLY A 1 90 ? -9.697 -3.759 2.002 1.00 88.12 90 GLY A CA 1
ATOM 697 C C . GLY A 1 90 ? -11.027 -3.526 2.681 1.00 88.12 90 GLY A C 1
ATOM 698 O O . GLY A 1 90 ? -12.049 -3.237 2.052 1.00 88.12 90 GLY A O 1
ATOM 699 N N . ARG A 1 91 ? -10.998 -3.667 3.997 1.00 87.50 91 ARG A N 1
ATOM 700 C CA . ARG A 1 91 ? -12.136 -3.485 4.881 1.00 87.50 91 ARG A CA 1
ATOM 701 C C . ARG A 1 91 ? -11.712 -2.975 6.249 1.00 87.50 91 ARG A C 1
ATOM 703 O O . ARG A 1 91 ? -10.555 -3.103 6.634 1.00 87.50 91 ARG A O 1
ATOM 710 N N . GLY A 1 92 ? -12.664 -2.431 6.987 1.00 84.19 92 GLY A N 1
ATOM 711 C CA . GLY A 1 92 ? -12.506 -2.068 8.389 1.00 84.19 92 GLY A CA 1
ATOM 712 C C . GLY A 1 92 ? -13.742 -1.353 8.920 1.00 84.19 92 GLY A C 1
ATOM 713 O O . GLY A 1 92 ? -14.570 -0.864 8.150 1.00 84.19 92 GLY A O 1
ATOM 714 N N . GLY A 1 93 ? -13.861 -1.262 10.239 1.00 82.44 93 GLY A N 1
ATOM 715 C CA . GLY A 1 93 ? -15.035 -0.676 10.875 1.00 82.44 93 GLY A CA 1
ATOM 716 C C . GLY A 1 93 ? -15.169 -1.164 12.305 1.00 82.44 93 GLY A C 1
ATOM 717 O O . GLY A 1 93 ? -14.399 -0.753 13.173 1.00 82.44 93 GLY A O 1
ATOM 718 N N . LYS A 1 94 ? -16.140 -2.046 12.557 1.00 80.56 94 LYS A N 1
ATOM 719 C CA . LYS A 1 94 ? -16.244 -2.742 13.848 1.00 80.56 94 LYS A CA 1
ATOM 720 C C . LYS A 1 94 ? -15.244 -3.894 13.931 1.00 80.56 94 LYS A C 1
ATOM 722 O O . LYS A 1 94 ? -14.852 -4.256 15.040 1.00 80.56 94 LYS A O 1
ATOM 727 N N . VAL A 1 95 ? -14.826 -4.457 12.795 1.00 73.81 95 VAL A N 1
ATOM 728 C CA . VAL A 1 95 ? -13.706 -5.403 12.725 1.00 73.81 95 VAL A CA 1
ATOM 729 C C . VAL A 1 95 ? -12.368 -4.687 12.474 1.00 73.81 95 VAL A C 1
ATOM 731 O O . VAL A 1 95 ? -12.356 -3.586 11.909 1.00 73.81 95 VAL A O 1
ATOM 734 N N . PRO A 1 96 ? -11.238 -5.303 12.887 1.00 79.81 96 PRO A N 1
ATOM 735 C CA . PRO A 1 96 ? -9.890 -4.898 12.495 1.00 79.81 96 PRO A CA 1
ATOM 736 C C . PRO A 1 96 ? -9.756 -4.553 11.011 1.00 79.81 96 PRO A C 1
ATOM 738 O O . PRO A 1 96 ? -10.386 -5.181 10.159 1.00 79.81 96 PRO A O 1
ATOM 741 N N . MET A 1 97 ? -8.924 -3.555 10.714 1.00 82.00 97 MET A N 1
ATOM 742 C CA . MET A 1 97 ? -8.692 -3.136 9.336 1.00 82.00 97 MET A CA 1
ATOM 743 C C . MET A 1 97 ? -7.787 -4.144 8.629 1.00 82.00 97 MET A C 1
ATOM 745 O O . MET A 1 97 ? -6.773 -4.568 9.168 1.00 82.00 97 MET A O 1
ATOM 749 N N . GLU A 1 98 ? -8.134 -4.485 7.402 1.00 84.62 98 GLU A N 1
ATOM 750 C CA . GLU A 1 98 ? -7.434 -5.440 6.549 1.00 84.62 98 GLU A CA 1
ATOM 751 C C . GLU A 1 98 ? -7.378 -4.836 5.154 1.00 84.62 98 GLU A C 1
ATOM 753 O O . GLU A 1 98 ? -8.408 -4.403 4.636 1.00 84.62 98 GLU A O 1
ATOM 758 N N . TRP A 1 99 ? -6.207 -4.792 4.532 1.00 86.31 99 TRP A N 1
ATOM 759 C CA . TRP A 1 99 ? -6.103 -4.393 3.137 1.00 86.31 99 TRP A CA 1
ATOM 760 C C . TRP A 1 99 ? -4.963 -5.102 2.421 1.00 86.31 99 TRP A C 1
ATOM 762 O O . TRP A 1 99 ? -3.990 -5.553 3.021 1.00 86.31 99 TRP A O 1
ATOM 772 N N . GLN A 1 100 ? -5.098 -5.167 1.105 1.00 88.81 100 GLN A N 1
ATOM 773 C CA . GLN A 1 100 ? -4.111 -5.678 0.175 1.00 88.81 100 GLN A CA 1
ATOM 774 C C . GLN A 1 100 ? -3.992 -4.723 -1.009 1.00 88.81 100 GLN A C 1
ATOM 776 O O . GLN A 1 100 ? -4.988 -4.166 -1.473 1.00 88.81 100 GLN A O 1
ATOM 781 N N . ALA A 1 101 ? -2.776 -4.540 -1.498 1.00 89.56 101 ALA A N 1
ATOM 782 C CA . ALA A 1 101 ? -2.484 -3.864 -2.744 1.00 89.56 101 ALA A CA 1
ATOM 783 C C . ALA A 1 101 ? -1.661 -4.796 -3.631 1.00 89.56 101 ALA A C 1
ATOM 785 O O . ALA A 1 101 ? -0.733 -5.448 -3.164 1.00 89.56 101 ALA A O 1
ATOM 786 N N . TYR A 1 102 ? -1.992 -4.842 -4.909 1.00 93.81 102 TYR A N 1
ATOM 787 C CA . TYR A 1 102 ? -1.237 -5.539 -5.933 1.00 93.81 102 TYR A CA 1
ATOM 788 C C . TYR A 1 102 ? -1.031 -4.597 -7.108 1.00 93.81 102 TYR A C 1
ATOM 790 O O . TYR A 1 102 ? -1.953 -3.873 -7.489 1.00 93.81 102 TYR A O 1
ATOM 798 N N . ALA A 1 103 ? 0.157 -4.612 -7.691 1.00 92.06 103 ALA A N 1
ATOM 799 C CA . ALA A 1 103 ? 0.434 -3.917 -8.931 1.00 92.06 103 ALA A CA 1
ATOM 800 C C . ALA A 1 103 ? 1.272 -4.795 -9.853 1.00 92.06 103 ALA A C 1
ATOM 802 O O . ALA A 1 103 ? 2.205 -5.444 -9.387 1.00 92.06 103 ALA A O 1
ATOM 803 N N . ASP A 1 104 ? 0.968 -4.769 -11.150 1.00 92.50 104 ASP A N 1
ATOM 804 C CA . ASP A 1 104 ? 1.778 -5.436 -12.167 1.00 92.50 104 ASP A CA 1
ATOM 805 C C . ASP A 1 104 ? 2.464 -4.438 -13.105 1.00 92.50 104 ASP A C 1
ATOM 807 O O . ASP A 1 104 ? 1.995 -3.315 -13.339 1.00 92.50 104 ASP A O 1
ATOM 811 N N . SER A 1 105 ? 3.601 -4.873 -13.643 1.00 91.75 105 SER A N 1
ATOM 812 C CA . SER A 1 105 ? 4.443 -4.127 -14.573 1.00 91.75 105 SER A CA 1
ATOM 813 C C . SER A 1 105 ? 4.776 -2.717 -14.079 1.00 91.75 105 SER A C 1
ATOM 815 O O . SER A 1 105 ? 4.663 -1.748 -14.836 1.00 91.75 105 SER A O 1
ATOM 817 N N . VAL A 1 106 ? 5.175 -2.594 -12.812 1.00 91.25 106 VAL A N 1
ATOM 818 C CA . VAL A 1 106 ? 5.543 -1.316 -12.197 1.00 91.25 106 VAL A CA 1
ATOM 819 C C . VAL A 1 106 ? 6.881 -0.858 -12.765 1.00 91.25 106 VAL A C 1
ATOM 821 O O . VAL A 1 106 ? 7.893 -1.543 -12.656 1.00 91.25 106 VAL A O 1
ATOM 824 N N . ARG A 1 107 ? 6.898 0.314 -13.387 1.00 91.44 107 ARG A N 1
ATOM 825 C CA . ARG A 1 107 ? 8.068 0.925 -14.011 1.00 91.44 107 ARG A CA 1
ATOM 826 C C . ARG A 1 107 ? 8.358 2.253 -13.348 1.00 91.44 107 ARG A C 1
ATOM 828 O O . ARG A 1 107 ? 7.450 3.064 -13.190 1.00 91.44 107 ARG A O 1
ATOM 835 N N . HIS A 1 108 ? 9.623 2.479 -13.033 1.00 90.62 108 HIS A N 1
ATOM 836 C CA . HIS A 1 108 ? 10.140 3.782 -12.648 1.00 90.62 108 HIS A CA 1
ATOM 837 C C . HIS A 1 108 ? 11.134 4.257 -13.707 1.00 90.62 108 HIS A C 1
ATOM 839 O O . HIS A 1 108 ? 11.950 3.462 -14.180 1.00 90.62 108 HIS A O 1
ATOM 845 N N . THR A 1 109 ? 11.093 5.541 -14.058 1.00 86.44 109 THR A N 1
ATOM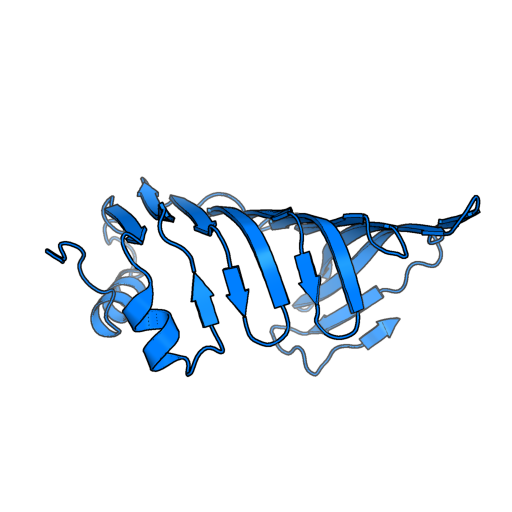 846 C CA . THR A 1 109 ? 11.973 6.150 -15.075 1.00 86.44 109 THR A CA 1
ATOM 847 C C . THR A 1 109 ? 13.458 5.876 -14.809 1.00 86.44 109 THR A C 1
ATOM 849 O O . THR A 1 109 ? 14.171 5.460 -15.720 1.00 86.44 109 THR A O 1
ATOM 852 N N . ASP A 1 110 ? 13.889 6.007 -13.552 1.00 87.88 110 ASP A N 1
ATOM 853 C CA . ASP A 1 110 ? 15.286 5.784 -13.144 1.00 87.88 110 ASP A CA 1
ATOM 854 C C . ASP A 1 110 ? 15.648 4.363 -12.665 1.00 87.88 110 ASP A C 1
ATOM 856 O O . ASP A 1 110 ? 16.818 3.983 -12.716 1.00 87.88 110 ASP A O 1
ATOM 860 N N . TYR A 1 111 ? 14.686 3.570 -12.176 1.00 81.56 111 TYR A N 1
ATOM 861 C CA . TYR A 1 111 ? 14.979 2.320 -11.444 1.00 81.56 111 TYR A CA 1
ATOM 862 C C . TYR A 1 111 ? 14.567 1.039 -12.181 1.00 81.56 111 TYR A C 1
ATOM 864 O O . TYR A 1 111 ? 14.788 -0.063 -11.680 1.00 81.56 111 TYR A O 1
ATOM 872 N N . GLY A 1 112 ? 14.014 1.162 -13.389 1.00 86.75 112 GLY A N 1
ATOM 873 C CA . GLY A 1 112 ? 13.654 0.020 -14.224 1.00 86.75 112 GLY A CA 1
ATOM 874 C C . GLY A 1 112 ? 12.261 -0.525 -13.923 1.00 86.75 112 GLY A C 1
ATOM 875 O O . GLY A 1 112 ? 11.340 0.232 -13.619 1.00 86.75 112 GLY A O 1
ATOM 876 N N . MET A 1 113 ? 12.086 -1.836 -14.087 1.00 90.12 113 MET A N 1
ATOM 877 C CA . MET A 1 113 ? 10.787 -2.503 -14.014 1.00 90.12 113 MET A CA 1
ATOM 878 C C . MET A 1 113 ? 10.778 -3.585 -12.935 1.00 90.12 113 MET A C 1
ATOM 880 O O . MET A 1 113 ? 11.743 -4.331 -12.783 1.00 90.12 113 MET A O 1
ATOM 884 N N . ILE A 1 114 ? 9.650 -3.673 -12.245 1.00 89.62 114 ILE A N 1
ATOM 885 C CA . ILE A 1 114 ? 9.228 -4.756 -11.366 1.00 89.62 114 ILE A CA 1
ATOM 886 C C . ILE A 1 114 ? 8.003 -5.395 -12.029 1.00 89.62 114 ILE A C 1
ATOM 888 O O . ILE A 1 114 ? 7.115 -4.671 -12.493 1.00 89.62 114 ILE A O 1
ATOM 892 N N . SER A 1 115 ? 7.947 -6.721 -12.127 1.00 90.44 115 SER A N 1
ATOM 893 C CA . SER A 1 115 ? 6.806 -7.374 -12.782 1.00 90.44 115 SER A CA 1
ATOM 894 C C . SER A 1 115 ? 5.575 -7.369 -11.886 1.00 90.44 115 SER A C 1
ATOM 896 O O . SER A 1 115 ? 4.474 -7.189 -12.391 1.00 90.44 115 SER A O 1
ATOM 898 N N . GLU A 1 116 ? 5.761 -7.522 -10.580 1.00 90.50 116 GLU A N 1
ATOM 899 C CA . GLU A 1 116 ? 4.726 -7.661 -9.571 1.00 90.50 116 GLU A CA 1
ATOM 900 C C . GLU A 1 116 ? 5.164 -7.034 -8.243 1.00 90.50 116 GLU A C 1
ATOM 902 O O . GLU A 1 116 ? 6.278 -7.237 -7.759 1.00 90.50 116 GLU A O 1
ATOM 907 N N . VAL A 1 117 ? 4.251 -6.292 -7.625 1.00 90.06 117 VAL A N 1
ATOM 908 C CA . VAL A 1 117 ? 4.359 -5.799 -6.251 1.00 90.06 117 VAL A CA 1
ATOM 909 C C . VAL A 1 117 ? 3.107 -6.235 -5.512 1.00 90.06 117 VAL A C 1
ATOM 911 O O . VAL A 1 117 ? 2.000 -5.972 -5.975 1.0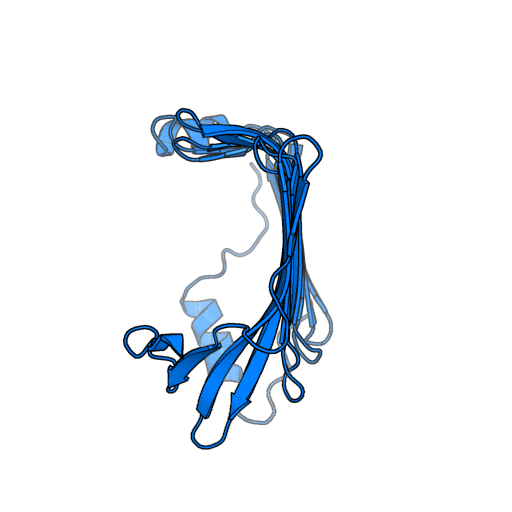0 90.06 117 VAL A O 1
ATOM 914 N N . ALA A 1 118 ? 3.269 -6.850 -4.347 1.00 90.44 118 ALA A N 1
ATOM 915 C CA . ALA A 1 118 ? 2.178 -7.169 -3.441 1.00 90.44 118 ALA A CA 1
ATOM 916 C C . ALA A 1 118 ? 2.458 -6.569 -2.065 1.00 90.44 118 ALA A C 1
ATOM 918 O O . ALA A 1 118 ? 3.538 -6.736 -1.505 1.00 90.44 118 ALA A O 1
ATOM 919 N N . LEU A 1 119 ? 1.474 -5.875 -1.509 1.00 89.44 119 LEU A N 1
ATOM 920 C CA . LEU A 1 119 ? 1.492 -5.334 -0.159 1.00 89.44 119 LEU A CA 1
ATOM 921 C C . LEU A 1 119 ? 0.237 -5.812 0.560 1.00 89.44 119 LEU A C 1
ATOM 923 O O . LEU A 1 119 ? -0.838 -5.862 -0.035 1.00 89.44 119 LEU A O 1
ATOM 927 N N . SER A 1 120 ? 0.333 -6.106 1.845 1.00 86.25 120 SER A N 1
ATOM 928 C CA . SER A 1 120 ? -0.850 -6.297 2.674 1.00 86.25 120 SER A CA 1
ATOM 929 C C . SER A 1 120 ? -0.625 -5.771 4.075 1.00 86.25 120 SER A C 1
ATOM 931 O O . SER A 1 120 ? 0.507 -5.698 4.557 1.00 86.25 120 SER A O 1
ATOM 933 N N . ALA A 1 121 ? -1.713 -5.399 4.735 1.00 83.44 121 ALA A N 1
ATOM 934 C CA . ALA A 1 121 ? -1.693 -5.117 6.152 1.00 83.44 121 ALA A CA 1
ATOM 935 C C . ALA A 1 121 ? -2.956 -5.622 6.837 1.00 83.44 121 ALA A C 1
ATOM 937 O O . ALA A 1 121 ? -4.069 -5.437 6.347 1.00 83.44 121 ALA A O 1
ATOM 938 N N . GLU A 1 122 ? -2.765 -6.180 8.020 1.00 82.94 122 GLU A N 1
ATOM 939 C CA . GLU A 1 122 ? -3.812 -6.526 8.967 1.00 82.94 122 GLU A CA 1
ATOM 940 C C . GLU A 1 122 ? -3.545 -5.733 10.240 1.00 82.94 122 GLU A C 1
ATOM 942 O O . GLU A 1 122 ? -2.498 -5.889 10.857 1.00 82.94 122 GLU A O 1
ATOM 947 N N . VAL A 1 123 ? -4.462 -4.852 10.622 1.00 77.62 123 VAL A N 1
ATOM 948 C CA . VAL A 1 123 ? -4.335 -3.946 11.765 1.00 77.62 123 VAL A CA 1
ATOM 949 C C . VAL A 1 123 ? -5.339 -4.357 12.828 1.00 77.62 123 VAL A C 1
ATOM 951 O O . VAL A 1 123 ? -6.506 -3.955 12.803 1.00 77.62 123 VAL A O 1
ATOM 954 N N . GLY A 1 124 ? -4.872 -5.181 13.769 1.00 65.88 124 GLY A N 1
ATOM 955 C CA . GLY A 1 124 ? -5.630 -5.599 14.939 1.00 65.88 124 GLY A CA 1
ATOM 956 C C . GLY A 1 124 ? -5.801 -4.450 15.929 1.00 65.88 124 GLY A C 1
ATOM 957 O O . GLY A 1 124 ? -4.823 -3.853 16.366 1.00 65.88 124 GLY A O 1
ATOM 958 N N . LEU A 1 125 ? -7.040 -4.178 16.351 1.00 57.59 125 LEU A N 1
ATOM 959 C CA . LEU A 1 125 ? -7.344 -3.110 17.316 1.00 57.59 125 LEU A CA 1
ATOM 960 C C . LEU A 1 125 ? -6.689 -3.323 18.696 1.00 57.59 125 LEU A C 1
ATOM 962 O O . LEU A 1 125 ? -6.560 -2.368 19.456 1.00 57.59 125 LEU A O 1
ATOM 966 N N . THR A 1 126 ? -6.303 -4.560 19.039 1.00 55.91 126 THR A N 1
ATOM 967 C CA . THR A 1 126 ? -5.840 -4.912 20.396 1.00 55.91 126 THR A CA 1
ATOM 968 C C . THR A 1 126 ? -4.688 -5.920 20.465 1.00 55.91 126 THR A C 1
ATOM 970 O O . THR A 1 126 ? -4.211 -6.191 21.562 1.00 55.91 126 THR A O 1
ATOM 973 N N . SER A 1 127 ? -4.257 -6.522 19.351 1.00 58.66 127 SER A N 1
ATOM 974 C CA . SER A 1 127 ? -3.341 -7.685 19.361 1.00 58.66 127 SER A CA 1
ATOM 975 C C . SER A 1 127 ? -2.096 -7.531 18.486 1.00 58.66 127 SER A C 1
ATOM 977 O O . SER A 1 127 ? -1.331 -8.480 18.352 1.00 58.66 127 SER A O 1
ATOM 979 N N . GLY A 1 128 ? -1.883 -6.344 17.918 1.00 67.94 128 GLY A N 1
ATOM 980 C CA . GLY A 1 128 ? -0.808 -6.073 16.971 1.00 67.94 128 GLY A CA 1
ATOM 981 C C . GLY A 1 128 ? -1.285 -6.085 15.521 1.00 67.94 128 GLY A C 1
ATOM 982 O O . GLY A 1 128 ? -2.384 -6.550 15.206 1.00 67.94 128 GLY A O 1
ATOM 983 N N . SER A 1 129 ? -0.450 -5.527 14.653 1.00 82.12 129 SER A N 1
ATOM 984 C CA . SER A 1 129 ? -0.675 -5.446 13.216 1.00 82.12 129 SER A CA 1
ATOM 985 C C . SER A 1 129 ? 0.438 -6.174 12.477 1.00 82.12 129 SER A C 1
ATOM 987 O O . SER A 1 129 ? 1.585 -6.151 12.914 1.00 82.12 129 SER A O 1
ATOM 989 N N . GLN A 1 130 ? 0.131 -6.784 11.343 1.00 86.25 130 GLN A N 1
ATOM 990 C CA . GLN A 1 130 ? 1.127 -7.365 10.454 1.00 86.25 130 GLN A CA 1
ATOM 991 C C . GLN A 1 130 ? 1.088 -6.640 9.117 1.00 86.25 130 GLN A C 1
ATOM 993 O O . GLN A 1 130 ? 0.018 -6.437 8.555 1.00 86.25 130 GLN A O 1
ATOM 998 N N . PHE A 1 131 ? 2.257 -6.284 8.601 1.00 88.31 131 PHE A N 1
ATOM 999 C CA . PHE A 1 131 ? 2.437 -5.736 7.265 1.00 88.31 131 PHE A CA 1
ATOM 1000 C C . PHE A 1 131 ? 3.308 -6.694 6.467 1.00 88.31 131 PHE A C 1
ATOM 1002 O O . PHE A 1 131 ? 4.306 -7.198 6.981 1.00 88.31 131 PHE A O 1
ATOM 1009 N N . ARG A 1 132 ? 2.948 -6.948 5.214 1.00 91.19 132 ARG A N 1
ATOM 1010 C CA . ARG A 1 132 ? 3.748 -7.745 4.286 1.00 91.19 132 ARG A CA 1
ATOM 1011 C C . ARG A 1 132 ? 3.979 -6.966 3.009 1.00 91.19 132 ARG A C 1
ATOM 1013 O O . ARG A 1 132 ? 3.103 -6.229 2.566 1.00 91.19 132 ARG A O 1
ATOM 1020 N N . ALA A 1 133 ? 5.158 -7.136 2.435 1.00 89.94 133 ALA A N 1
ATOM 1021 C CA . ALA A 1 133 ? 5.519 -6.552 1.159 1.00 89.94 133 ALA A CA 1
ATOM 1022 C C . ALA A 1 133 ? 6.401 -7.527 0.384 1.00 89.94 133 ALA A C 1
ATOM 1024 O O . ALA A 1 133 ? 7.376 -8.034 0.932 1.00 89.94 133 ALA A O 1
ATOM 1025 N N . SER A 1 134 ? 6.090 -7.761 -0.885 1.00 90.69 134 SER A N 1
ATOM 1026 C CA . SER A 1 134 ? 6.938 -8.539 -1.779 1.00 90.69 134 SER A CA 1
ATOM 1027 C C . SER A 1 134 ? 6.952 -7.965 -3.188 1.00 90.69 134 SER A C 1
ATOM 1029 O O . SER A 1 134 ? 5.974 -7.363 -3.636 1.00 90.69 134 SER A O 1
ATOM 1031 N N . TRP A 1 135 ? 8.081 -8.118 -3.878 1.00 91.25 135 TRP A N 1
ATOM 1032 C CA . TRP A 1 135 ? 8.209 -7.738 -5.283 1.00 91.25 135 TRP A CA 1
ATOM 1033 C C . TRP A 1 135 ? 9.333 -8.486 -6.002 1.00 91.25 135 TRP A C 1
ATOM 1035 O O . TRP A 1 135 ? 10.320 -8.890 -5.384 1.00 91.25 135 TRP A O 1
ATOM 1045 N N . ASP A 1 136 ? 9.212 -8.624 -7.323 1.00 85.38 136 ASP A N 1
ATOM 1046 C CA . ASP A 1 136 ? 10.171 -9.302 -8.205 1.00 85.38 136 ASP A CA 1
ATOM 1047 C C . ASP A 1 136 ? 10.972 -8.293 -9.063 1.00 85.38 136 ASP A C 1
ATOM 1049 O O . ASP A 1 136 ? 10.850 -8.175 -10.280 1.00 85.38 136 ASP A O 1
ATOM 1053 N N . GLY A 1 137 ? 11.808 -7.498 -8.396 1.00 80.19 137 GLY A N 1
ATOM 1054 C CA . GLY A 1 137 ? 12.673 -6.517 -9.058 1.00 80.19 137 GLY A CA 1
ATOM 1055 C C . GLY A 1 137 ? 14.060 -7.058 -9.406 1.00 80.19 137 GLY A C 1
ATOM 1056 O O . GLY A 1 137 ? 14.348 -8.244 -9.270 1.00 80.19 137 GLY A O 1
ATOM 1057 N N . GLY A 1 138 ? 14.977 -6.148 -9.759 1.00 80.06 138 GLY A N 1
ATOM 1058 C CA . GLY A 1 138 ? 16.405 -6.480 -9.897 1.00 80.06 138 GLY A CA 1
ATOM 1059 C C . GLY A 1 138 ? 17.016 -7.102 -8.629 1.00 80.06 138 GLY A C 1
ATOM 1060 O O . GLY A 1 138 ? 17.979 -7.860 -8.719 1.00 80.06 138 GLY A O 1
ATOM 1061 N N . ILE A 1 139 ? 16.423 -6.818 -7.466 1.00 85.12 139 ILE A N 1
ATOM 1062 C CA . ILE A 1 139 ? 16.606 -7.556 -6.213 1.00 85.12 139 ILE A CA 1
ATOM 1063 C C . ILE A 1 139 ? 15.199 -7.930 -5.727 1.00 85.12 139 ILE A C 1
ATOM 1065 O O . ILE A 1 139 ? 14.484 -7.035 -5.261 1.00 85.12 139 ILE A O 1
ATOM 1069 N N . PRO A 1 140 ? 14.762 -9.196 -5.871 1.00 88.50 140 PRO A N 1
ATOM 1070 C CA . PRO A 1 140 ? 13.503 -9.649 -5.301 1.00 88.50 140 PRO A CA 1
ATOM 1071 C C . PRO A 1 140 ? 13.519 -9.579 -3.777 1.00 88.50 140 PRO A C 1
ATOM 1073 O O . PRO A 1 140 ? 14.523 -9.926 -3.144 1.00 88.50 140 PRO A O 1
ATOM 1076 N N . VAL A 1 141 ? 12.396 -9.149 -3.204 1.00 91.38 141 VAL A N 1
ATOM 1077 C CA . VAL A 1 141 ? 12.244 -8.940 -1.761 1.00 91.38 141 VAL A CA 1
ATOM 1078 C C . VAL A 1 141 ? 10.969 -9.596 -1.255 1.00 91.38 141 VAL A C 1
ATOM 1080 O O . VAL A 1 141 ? 9.932 -9.525 -1.911 1.00 91.38 141 VAL A O 1
ATOM 1083 N N . ASP A 1 142 ? 11.049 -10.195 -0.069 1.00 91.62 142 ASP A N 1
ATOM 1084 C CA . ASP A 1 142 ? 9.903 -10.604 0.746 1.00 91.62 142 ASP A CA 1
ATOM 1085 C C . ASP A 1 142 ? 10.120 -10.133 2.191 1.00 91.62 142 ASP A C 1
ATOM 1087 O O . ASP A 1 142 ? 11.077 -10.528 2.862 1.00 91.62 142 ASP A O 1
ATOM 1091 N N . LEU A 1 143 ? 9.243 -9.248 2.652 1.00 92.00 143 LEU A N 1
ATOM 1092 C CA . LEU A 1 143 ? 9.320 -8.531 3.917 1.00 92.00 143 LEU A CA 1
ATOM 1093 C C . LEU A 1 143 ? 8.041 -8.762 4.720 1.00 92.00 143 LEU A C 1
ATOM 1095 O O . LEU A 1 143 ? 6.933 -8.585 4.213 1.00 92.00 143 LEU A O 1
ATOM 1099 N N . ALA A 1 144 ? 8.195 -9.067 6.007 1.00 91.00 144 ALA A N 1
ATOM 1100 C CA . ALA A 1 144 ? 7.111 -9.017 6.978 1.00 91.00 144 ALA A CA 1
ATOM 1101 C C . ALA A 1 144 ? 7.518 -8.151 8.172 1.00 91.00 144 ALA A C 1
ATOM 1103 O O . ALA A 1 144 ? 8.602 -8.318 8.735 1.00 91.00 144 ALA A O 1
ATOM 1104 N N . LEU A 1 145 ? 6.635 -7.234 8.553 1.00 90.19 145 LEU A N 1
ATOM 1105 C CA . LEU A 1 145 ? 6.775 -6.363 9.711 1.00 90.19 145 LEU A CA 1
ATOM 1106 C C . LEU A 1 145 ? 5.625 -6.626 10.677 1.00 90.19 145 LEU A C 1
ATOM 1108 O O . LEU A 1 145 ? 4.476 -6.789 10.270 1.00 90.19 145 LEU A O 1
ATOM 1112 N N . GLU A 1 146 ? 5.931 -6.603 11.961 1.00 90.38 146 GLU A N 1
ATOM 1113 C CA . GLU A 1 146 ? 4.961 -6.699 13.042 1.00 90.38 146 GLU A CA 1
ATOM 1114 C C . GLU A 1 146 ? 4.946 -5.389 13.810 1.00 90.38 146 GLU A C 1
ATOM 1116 O O . GLU A 1 146 ? 5.992 -4.864 14.182 1.00 90.38 146 GLU A O 1
ATOM 1121 N N . HIS A 1 147 ? 3.754 -4.859 14.041 1.00 88.06 147 HIS A N 1
ATOM 1122 C CA . HIS A 1 147 ? 3.510 -3.662 14.824 1.00 88.06 147 HIS A CA 1
ATOM 1123 C C . HIS A 1 147 ? 2.774 -4.028 16.108 1.00 88.06 147 HIS A C 1
ATOM 1125 O O . HIS A 1 147 ? 1.827 -4.809 16.084 1.00 88.06 147 HIS A O 1
ATOM 1131 N N . HIS A 1 148 ? 3.170 -3.443 17.229 1.00 86.81 148 HIS A N 1
ATOM 1132 C CA . HIS A 1 148 ? 2.432 -3.528 18.484 1.00 86.81 148 HIS A CA 1
ATOM 1133 C C . HIS A 1 148 ? 2.575 -2.230 19.283 1.00 86.81 148 HIS A C 1
ATOM 1135 O O . HIS A 1 148 ? 3.347 -1.336 18.928 1.00 86.81 148 HIS A O 1
ATOM 1141 N N . LEU A 1 149 ? 1.789 -2.126 20.354 1.00 85.50 149 LEU A N 1
ATOM 1142 C CA . LEU A 1 149 ? 1.872 -1.041 21.324 1.00 85.50 149 LEU A CA 1
ATOM 1143 C C . LEU A 1 149 ? 2.513 -1.563 22.610 1.00 85.50 149 LEU A C 1
ATOM 1145 O O . LEU A 1 149 ? 2.070 -2.571 23.160 1.00 85.50 149 LEU A O 1
ATOM 1149 N N . GLU A 1 150 ? 3.542 -0.870 23.082 1.00 87.50 150 GLU A N 1
ATOM 1150 C CA . GLU A 1 150 ? 4.104 -1.029 24.423 1.00 87.50 150 GLU A CA 1
ATOM 1151 C C . GLU A 1 150 ? 3.472 -0.023 25.407 1.00 87.50 150 GLU A C 1
ATOM 1153 O O . GLU A 1 150 ? 2.674 0.842 25.027 1.00 87.50 150 GLU A O 1
ATOM 1158 N N . GLU A 1 151 ? 3.819 -0.138 26.694 1.00 85.69 151 GLU A N 1
ATOM 1159 C CA . GLU A 1 151 ? 3.367 0.798 27.729 1.00 85.69 151 GLU A CA 1
ATOM 1160 C C . GLU A 1 151 ? 3.694 2.256 27.363 1.00 85.69 151 GLU A C 1
ATOM 1162 O O . GLU A 1 151 ? 4.756 2.562 26.824 1.00 85.69 151 GLU A O 1
ATOM 1167 N N . GLY A 1 152 ? 2.770 3.170 27.675 1.00 83.50 152 GLY A N 1
ATOM 1168 C CA . GLY A 1 152 ? 2.928 4.594 27.361 1.00 83.50 152 GLY A CA 1
ATOM 1169 C C . GLY A 1 152 ? 2.671 4.957 25.895 1.00 83.50 152 GLY A C 1
ATOM 1170 O O . GLY A 1 152 ? 3.213 5.955 25.433 1.00 83.50 152 GLY A O 1
ATOM 1171 N N . ASN A 1 153 ? 1.865 4.164 25.171 1.00 83.75 153 ASN A N 1
ATOM 1172 C CA . ASN A 1 153 ? 1.532 4.375 23.753 1.00 83.75 153 ASN A CA 1
ATOM 1173 C C . ASN A 1 153 ? 2.772 4.440 22.850 1.00 83.75 153 ASN A C 1
ATOM 1175 O O . ASN A 1 153 ? 2.835 5.220 21.896 1.00 83.75 153 ASN A O 1
ATOM 1179 N N . VAL A 1 154 ? 3.774 3.617 23.158 1.00 85.44 154 VAL A N 1
ATOM 1180 C CA . VAL A 1 154 ? 4.957 3.487 22.312 1.00 85.44 154 VAL A CA 1
ATOM 1181 C C . VAL A 1 154 ? 4.639 2.484 21.215 1.00 85.44 154 VAL A C 1
ATOM 1183 O O . VAL A 1 154 ? 4.443 1.296 21.465 1.00 85.44 154 VAL A O 1
ATOM 1186 N N . HIS A 1 155 ? 4.575 2.970 19.986 1.00 85.88 155 HIS A N 1
ATOM 1187 C CA . HIS A 1 155 ? 4.459 2.136 18.809 1.00 85.88 155 HIS A CA 1
ATOM 1188 C C . HIS A 1 155 ? 5.802 1.475 18.535 1.00 85.88 155 HIS A C 1
ATOM 1190 O O . 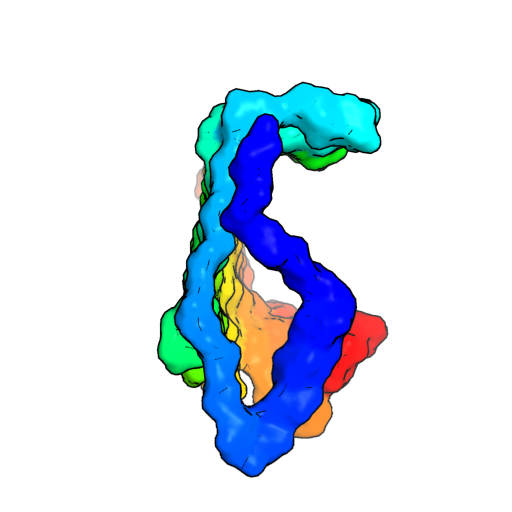HIS A 1 155 ? 6.838 2.139 18.512 1.00 85.88 155 HIS A O 1
ATOM 1196 N N . VAL A 1 156 ? 5.776 0.170 18.298 1.00 87.75 156 VAL A N 1
ATOM 1197 C CA . VAL A 1 156 ? 6.961 -0.610 17.951 1.00 87.75 156 VAL A CA 1
ATOM 1198 C C . VAL A 1 156 ? 6.687 -1.354 16.661 1.00 87.75 156 VAL A C 1
ATOM 1200 O O . VAL A 1 156 ? 5.670 -2.032 16.557 1.00 87.75 156 VAL A O 1
ATOM 1203 N N . VAL A 1 157 ? 7.606 -1.255 15.704 1.00 88.94 157 VAL A N 1
ATOM 1204 C CA . VAL A 1 157 ? 7.629 -2.067 14.488 1.00 88.94 157 VAL A CA 1
ATOM 1205 C C . VAL A 1 157 ? 8.905 -2.897 14.459 1.00 88.94 157 VAL A C 1
ATOM 1207 O O . VAL A 1 157 ? 10.006 -2.363 14.585 1.00 88.94 157 VAL A O 1
ATOM 1210 N N . THR A 1 158 ? 8.757 -4.202 14.268 1.00 90.88 158 THR A N 1
ATOM 1211 C CA . THR A 1 158 ? 9.864 -5.153 14.162 1.00 90.88 158 THR A CA 1
ATOM 1212 C C . THR A 1 158 ? 9.733 -5.972 12.887 1.00 90.88 158 THR A C 1
ATOM 1214 O O . THR A 1 158 ? 8.670 -6.553 12.660 1.00 90.88 158 THR A O 1
ATOM 1217 N N . PRO A 1 159 ? 10.779 -6.071 12.052 1.00 90.12 159 PRO A N 1
ATOM 1218 C CA . PRO A 1 159 ? 10.781 -7.031 10.965 1.00 90.12 159 PRO A CA 1
ATOM 1219 C C . PRO A 1 159 ? 10.769 -8.450 11.534 1.00 90.12 159 PRO A C 1
ATOM 1221 O O . PRO A 1 159 ? 11.661 -8.818 12.292 1.00 90.12 159 PRO A O 1
ATOM 1224 N N . SER A 1 160 ? 9.768 -9.248 11.170 1.00 89.12 160 SER A N 1
ATOM 1225 C CA . SER A 1 160 ? 9.748 -10.686 11.462 1.00 89.12 160 SER A CA 1
ATOM 1226 C C . SER A 1 160 ? 10.282 -11.522 10.300 1.00 89.12 160 SER A C 1
ATOM 1228 O O . SER A 1 160 ? 10.617 -12.693 10.479 1.00 89.12 160 SER A O 1
ATOM 1230 N N . LYS A 1 161 ? 10.414 -10.913 9.115 1.00 89.94 161 LYS A N 1
ATOM 1231 C CA . LYS A 1 161 ? 11.046 -11.508 7.938 1.00 89.94 161 LYS A CA 1
ATOM 1232 C C . LYS A 1 161 ? 11.639 -10.432 7.031 1.00 89.94 161 LYS A C 1
ATOM 1234 O O . LYS A 1 161 ? 10.990 -9.420 6.790 1.00 89.94 161 LYS A O 1
ATOM 1239 N N . LEU A 1 162 ? 12.820 -10.690 6.477 1.00 90.94 162 LEU A N 1
ATOM 1240 C CA . LEU A 1 162 ? 13.353 -9.981 5.315 1.00 90.94 162 LEU A CA 1
ATOM 1241 C C . LEU A 1 162 ? 14.232 -10.953 4.527 1.00 90.94 162 LEU A C 1
ATOM 1243 O O . LEU A 1 162 ? 15.317 -11.297 4.993 1.00 90.94 162 LEU A O 1
ATOM 1247 N N . ASP A 1 163 ? 13.756 -11.362 3.356 1.00 91.25 163 ASP A N 1
ATOM 1248 C CA . ASP A 1 163 ? 14.516 -12.129 2.374 1.00 91.25 163 ASP A CA 1
ATOM 1249 C C . ASP A 1 163 ? 14.833 -11.220 1.182 1.00 91.25 163 ASP A C 1
ATOM 1251 O O . ASP A 1 163 ? 13.932 -10.637 0.580 1.00 91.25 163 ASP A O 1
ATOM 1255 N N . LEU A 1 164 ? 16.114 -11.113 0.833 1.00 91.19 164 LEU A N 1
ATOM 1256 C CA . LEU A 1 164 ? 16.605 -10.428 -0.361 1.00 91.19 164 LEU A CA 1
ATOM 1257 C C . LEU A 1 164 ? 17.321 -11.456 -1.227 1.00 91.19 164 LEU A C 1
ATOM 1259 O O . LEU A 1 164 ? 18.263 -12.096 -0.761 1.00 91.19 164 LEU A O 1
ATOM 1263 N N . SER A 1 165 ? 16.907 -11.621 -2.478 1.00 87.25 165 SER A N 1
ATOM 1264 C CA . SER A 1 165 ? 17.584 -12.541 -3.397 1.00 87.25 165 SER A CA 1
ATOM 1265 C C . SER A 1 165 ? 18.362 -11.772 -4.455 1.00 87.25 165 SER A C 1
ATOM 1267 O O . SER A 1 165 ? 17.875 -10.794 -5.012 1.00 87.25 165 SER A O 1
ATOM 1269 N N . PHE A 1 166 ? 19.584 -12.205 -4.745 1.00 86.00 166 PHE A N 1
ATOM 1270 C CA . PHE A 1 166 ? 20.372 -11.675 -5.851 1.00 86.00 166 PHE A CA 1
ATOM 1271 C C . PHE A 1 166 ? 21.238 -12.787 -6.437 1.00 86.00 166 PHE A C 1
ATOM 1273 O O . PHE A 1 166 ? 22.015 -13.416 -5.717 1.00 86.00 166 PHE A O 1
ATOM 1280 N N . SER A 1 167 ? 21.125 -13.017 -7.749 1.00 83.56 167 SER A N 1
ATOM 1281 C CA . SER A 1 167 ? 21.736 -14.178 -8.410 1.00 83.56 167 SER A CA 1
ATOM 1282 C C . SER A 1 167 ? 21.276 -15.489 -7.743 1.00 83.56 167 SER A C 1
ATOM 1284 O O . SER A 1 167 ? 20.084 -15.781 -7.702 1.00 83.56 167 SER A O 1
ATOM 1286 N N . ASP A 1 168 ? 22.212 -16.267 -7.215 1.00 85.88 168 ASP A N 1
ATOM 1287 C CA . ASP A 1 168 ? 22.067 -17.556 -6.550 1.00 85.88 168 ASP A CA 1
ATOM 1288 C C . ASP A 1 168 ? 22.147 -17.443 -5.017 1.00 85.88 168 ASP A C 1
ATOM 1290 O O . ASP A 1 168 ? 22.079 -18.453 -4.317 1.00 85.88 168 ASP A O 1
ATOM 1294 N N . ALA A 1 169 ? 22.280 -16.223 -4.487 1.00 88.50 169 ALA A N 1
ATOM 1295 C CA . ALA A 1 169 ? 22.351 -15.958 -3.059 1.00 88.50 169 ALA A CA 1
ATOM 1296 C C . ALA A 1 169 ? 21.035 -15.381 -2.522 1.00 88.50 169 ALA A C 1
ATOM 1298 O O . ALA A 1 169 ? 20.407 -14.521 -3.143 1.00 88.50 169 ALA A O 1
ATOM 1299 N N . THR A 1 170 ? 20.676 -15.802 -1.309 1.00 90.75 170 THR A N 1
ATOM 1300 C CA . THR A 1 170 ? 19.599 -15.200 -0.516 1.00 90.75 170 THR A CA 1
ATOM 1301 C C . THR A 1 170 ? 20.184 -14.660 0.782 1.00 90.75 170 THR A C 1
ATOM 1303 O O . THR A 1 170 ? 20.820 -15.391 1.544 1.00 90.75 170 THR A O 1
ATOM 1306 N N . TRP A 1 171 ? 19.979 -13.372 1.033 1.00 90.38 171 TRP A N 1
ATOM 1307 C CA . TRP A 1 171 ? 20.276 -12.730 2.305 1.00 90.38 171 TRP A CA 1
ATOM 1308 C C . TRP A 1 171 ? 19.014 -12.692 3.146 1.00 90.38 171 TRP A C 1
ATOM 1310 O O . TRP A 1 171 ? 17.966 -12.255 2.677 1.00 90.38 171 TRP A O 1
ATOM 1320 N N . GLN A 1 172 ? 19.134 -13.144 4.388 1.00 90.88 172 GLN A N 1
ATOM 1321 C CA . GLN A 1 172 ? 18.028 -13.192 5.331 1.00 90.88 172 GLN A CA 1
ATOM 1322 C C . GLN A 1 172 ? 18.378 -12.369 6.561 1.00 90.88 172 GLN A C 1
ATOM 1324 O O . GLN A 1 172 ? 19.519 -12.396 7.033 1.00 90.88 172 GLN A O 1
ATOM 1329 N N . LEU A 1 173 ? 17.397 -11.646 7.090 1.00 86.56 173 LEU A N 1
ATOM 1330 C CA . LEU A 1 173 ? 17.539 -11.009 8.390 1.00 86.56 173 LEU A CA 1
ATOM 1331 C C . LEU A 1 173 ? 17.537 -12.069 9.494 1.00 86.56 173 LEU A C 1
ATOM 1333 O O . LEU A 1 173 ? 16.652 -12.918 9.546 1.00 86.56 173 LEU A O 1
ATOM 1337 N N . ASP A 1 174 ? 18.516 -11.984 10.394 1.00 83.94 174 ASP A N 1
ATOM 1338 C CA . ASP A 1 174 ? 18.538 -12.768 11.627 1.00 83.94 174 ASP A CA 1
ATOM 1339 C C . ASP A 1 174 ? 17.416 -12.268 12.560 1.00 83.94 174 ASP A C 1
ATOM 1341 O O . ASP A 1 174 ? 17.489 -11.127 13.042 1.00 83.94 174 ASP A O 1
ATOM 1345 N N . PRO A 1 175 ? 16.392 -13.091 12.864 1.00 73.31 175 PRO A N 1
ATOM 1346 C CA . PRO A 1 175 ? 15.289 -12.680 13.729 1.00 73.31 175 PRO A CA 1
ATOM 1347 C C . PRO A 1 175 ? 15.753 -12.253 15.130 1.00 73.31 175 PRO A C 1
ATOM 1349 O O . PRO A 1 175 ? 15.087 -11.459 15.784 1.00 73.31 175 PRO A O 1
ATOM 1352 N N . GLN A 1 176 ? 16.917 -12.730 15.596 1.00 77.38 176 GLN A N 1
ATOM 1353 C CA . GLN A 1 176 ? 17.468 -12.368 16.908 1.00 77.38 176 GLN A CA 1
ATOM 1354 C C . GLN A 1 176 ? 18.172 -11.005 16.925 1.00 77.38 176 GLN A C 1
ATOM 1356 O O . GLN A 1 176 ? 18.492 -10.494 17.998 1.00 77.38 176 GLN A O 1
ATOM 1361 N N . LYS A 1 177 ? 18.431 -10.417 15.753 1.00 79.94 177 LYS A N 1
ATOM 1362 C CA . LYS A 1 177 ? 19.122 -9.128 15.584 1.00 79.94 177 LYS A CA 1
ATOM 1363 C C . LYS A 1 177 ? 18.296 -8.148 14.754 1.00 79.94 177 LYS A C 1
ATOM 1365 O O . LYS A 1 177 ? 18.849 -7.270 14.096 1.00 79.94 177 LYS A O 1
ATOM 1370 N N . SER A 1 178 ? 16.981 -8.342 14.735 1.00 83.19 178 SER A N 1
ATOM 1371 C CA . SER A 1 178 ? 16.079 -7.518 13.941 1.00 83.19 178 SER A CA 1
ATOM 1372 C C . SER A 1 178 ? 15.959 -6.121 14.558 1.00 83.19 178 SER A C 1
ATOM 1374 O O . SER A 1 178 ? 15.609 -6.025 15.737 1.00 83.19 178 SER A O 1
ATOM 1376 N N . PRO A 1 179 ? 16.252 -5.051 13.793 1.00 85.06 179 PRO A N 1
ATOM 1377 C CA . PRO A 1 179 ? 16.165 -3.691 14.304 1.00 85.06 179 PRO A CA 1
ATOM 1378 C C . PRO A 1 179 ? 14.716 -3.346 14.639 1.00 85.06 179 PRO A C 1
ATOM 1380 O O . PRO A 1 179 ? 13.786 -3.804 13.969 1.00 85.06 179 PRO A O 1
ATOM 1383 N N . ARG A 1 180 ? 14.513 -2.524 15.664 1.00 89.12 180 ARG A N 1
ATOM 1384 C CA . ARG A 1 180 ? 13.182 -2.110 16.114 1.00 89.12 180 ARG A CA 1
ATOM 1385 C C . ARG A 1 180 ? 12.997 -0.632 15.811 1.00 89.12 180 ARG A C 1
ATOM 1387 O O . ARG A 1 180 ? 13.777 0.200 16.259 1.00 89.12 180 ARG A O 1
ATOM 1394 N N . LEU A 1 181 ? 11.942 -0.296 15.078 1.00 88.94 181 LEU A N 1
ATOM 1395 C CA . LEU A 1 181 ? 11.521 1.092 14.896 1.00 88.94 181 LEU A CA 1
ATOM 1396 C C . LEU A 1 181 ? 10.527 1.448 15.993 1.00 88.94 181 LEU A C 1
ATOM 1398 O O . LEU A 1 181 ? 9.568 0.706 16.212 1.00 88.94 181 LEU A O 1
ATOM 1402 N N . ARG A 1 182 ? 10.744 2.567 16.683 1.00 90.12 182 ARG A N 1
ATOM 1403 C CA . ARG A 1 182 ? 9.900 2.973 17.813 1.00 90.12 182 ARG A CA 1
ATOM 1404 C C . ARG A 1 182 ? 9.554 4.443 17.751 1.00 90.12 182 ARG A C 1
ATOM 1406 O O . ARG A 1 182 ? 10.431 5.247 17.468 1.00 90.12 182 ARG A O 1
ATOM 1413 N N . TRP A 1 183 ? 8.311 4.790 18.054 1.00 90.25 183 TRP A N 1
ATOM 1414 C CA . TRP A 1 183 ? 7.875 6.179 18.209 1.00 90.25 183 TRP A CA 1
ATOM 1415 C C . TRP A 1 183 ? 6.748 6.269 19.238 1.00 90.25 183 TRP A C 1
ATOM 1417 O O . TRP A 1 183 ? 6.092 5.273 19.545 1.00 90.25 183 TRP A O 1
ATOM 1427 N N . THR A 1 184 ? 6.536 7.455 19.793 1.00 84.56 184 THR A N 1
ATOM 1428 C CA . THR A 1 184 ? 5.591 7.675 20.892 1.00 84.56 184 THR A CA 1
ATOM 1429 C C . THR A 1 184 ? 4.353 8.408 20.391 1.00 84.56 184 THR A C 1
ATOM 1431 O O . THR A 1 184 ? 4.465 9.390 19.653 1.00 84.56 184 THR A O 1
ATOM 1434 N N . GLU A 1 185 ? 3.171 7.960 20.821 1.00 78.62 185 GLU A N 1
ATOM 1435 C CA . GLU A 1 185 ? 1.887 8.543 20.415 1.00 78.62 185 GLU A CA 1
ATOM 1436 C C . GLU A 1 185 ? 1.759 8.598 18.871 1.00 78.62 185 GLU A C 1
ATOM 1438 O O . GLU A 1 185 ? 2.236 7.722 18.149 1.00 78.62 185 GLU A O 1
ATOM 1443 N N . ALA A 1 186 ? 1.130 9.644 18.331 1.00 75.56 186 ALA A N 1
ATOM 1444 C CA . ALA A 1 186 ? 1.016 9.884 16.892 1.00 75.56 186 ALA A CA 1
ATOM 1445 C C . ALA A 1 186 ? 2.195 10.687 16.296 1.00 75.56 186 ALA A C 1
ATOM 1447 O O . ALA A 1 186 ? 2.107 11.149 15.154 1.00 75.56 186 ALA A O 1
ATOM 1448 N N . ASP A 1 187 ? 3.277 10.905 17.051 1.00 76.81 187 ASP A N 1
ATOM 1449 C CA . ASP A 1 187 ? 4.390 11.753 16.623 1.00 76.81 187 ASP A CA 1
ATOM 1450 C C . ASP A 1 187 ? 5.490 10.946 15.922 1.00 76.81 187 ASP A C 1
ATOM 1452 O O . ASP A 1 187 ? 6.424 10.433 16.544 1.00 76.81 187 ASP A O 1
ATOM 1456 N N . TRP A 1 188 ? 5.408 10.879 14.593 1.00 68.06 188 TRP A N 1
ATOM 1457 C CA . TRP A 1 188 ? 6.414 10.223 13.753 1.00 68.06 188 TRP A CA 1
ATOM 1458 C C . TRP A 1 188 ? 7.800 10.886 13.827 1.00 68.06 188 TRP A C 1
ATOM 1460 O O . TRP A 1 188 ? 8.790 10.274 13.437 1.00 68.06 188 TRP A O 1
ATOM 1470 N N . THR A 1 189 ? 7.922 12.119 14.329 1.00 76.50 189 THR A N 1
ATOM 1471 C CA . THR A 1 189 ? 9.235 12.773 14.467 1.00 76.50 189 THR A CA 1
ATOM 1472 C C . THR A 1 189 ? 10.048 12.230 15.643 1.00 76.50 189 THR A C 1
ATOM 1474 O O . THR A 1 189 ? 11.253 12.464 15.716 1.00 76.50 189 THR A O 1
ATOM 1477 N N . SER A 1 190 ? 9.418 11.438 16.517 1.00 76.69 190 SER A N 1
ATOM 1478 C CA . SER A 1 190 ? 10.066 10.734 17.628 1.00 76.69 190 SER A CA 1
ATOM 1479 C C . SER A 1 190 ? 10.659 9.370 17.248 1.00 76.69 190 SER A C 1
ATOM 1481 O O . SER A 1 190 ? 11.068 8.623 18.136 1.00 76.69 190 SER A O 1
ATOM 1483 N N . ILE A 1 191 ? 10.701 9.029 15.951 1.00 83.31 191 ILE A N 1
ATOM 1484 C CA . ILE A 1 191 ? 11.206 7.733 15.486 1.00 83.31 191 ILE A CA 1
ATOM 1485 C C . ILE A 1 191 ? 12.657 7.514 15.932 1.00 83.31 191 ILE A C 1
ATOM 1487 O O . ILE A 1 191 ? 13.555 8.297 15.622 1.00 83.31 191 ILE A O 1
ATOM 1491 N N . MET A 1 192 ? 12.877 6.386 16.600 1.00 82.75 192 MET A N 1
ATOM 1492 C CA . MET A 1 192 ? 14.184 5.835 16.937 1.00 82.75 192 MET A CA 1
ATOM 1493 C C . MET A 1 192 ? 14.352 4.454 16.299 1.00 82.75 192 MET A C 1
ATOM 1495 O O . MET A 1 192 ? 13.368 3.753 16.045 1.00 82.75 192 MET A O 1
ATOM 1499 N N . VAL A 1 193 ? 15.607 4.077 16.048 1.00 83.69 193 VAL A N 1
ATOM 1500 C CA . VAL A 1 193 ? 15.998 2.747 15.568 1.00 83.69 193 VAL A CA 1
ATOM 1501 C C . VAL A 1 193 ? 16.865 2.107 16.648 1.00 83.69 193 VAL A C 1
ATOM 1503 O O . VAL A 1 193 ? 17.954 2.618 16.915 1.00 83.69 193 VAL A O 1
ATOM 1506 N N . ASP A 1 194 ? 16.368 1.028 17.252 1.00 77.56 194 ASP A N 1
ATOM 1507 C CA . ASP A 1 194 ? 17.078 0.206 18.245 1.00 77.56 194 ASP A CA 1
ATOM 1508 C C . ASP A 1 194 ? 17.648 -1.071 17.609 1.00 77.56 194 ASP A C 1
ATOM 1510 O O . ASP A 1 194 ? 16.949 -1.674 16.755 1.00 77.56 194 ASP A O 1
#

Sequence (194 aa):
ALVSGEIITESTAKKWRAGQAVGAHGPSDWTANFTVWRDDLLERYSHSQWSIGSGSHVEVKHRDGEVTFMLDLRPLHVGDVMAHNVTIAGRGGKVPMEWQAYADSVRHTDYGMISEVALSAEVGLTSGSQFRASWDGGIPVDLALEHHLEEGNVHVVTPSKLDLSFSDATWQLDPQKSPRLRWTEADWTSIMVD

pLDDT: mean 79.64, std 16.14, range [22.78, 94.0]

Radius of gyration: 20.38 Å; chains: 1; bounding box: 51×37×48 Å